Protein AF-A0A7K0GNY6-F1 (afdb_monomer_lite)

Organism: Parabacteroides distasonis (NCBI:txid823)

Secondary structure (DSSP, 8-state):
-----BTTB-EEEEEE-----SS-SPPPPEEETTTTEEE-SSSS---HHHHHHHHHHHHHHHTT--SEEEEES-STTTSHHHHHHHHH--GGGGG--EEEEEEESSSSEEESEETTEE-S-HHHHHHHHHHH-S--EEES-B---GGGGGTTTSSEEEEEE-SEESTTSTT-EEEHHHHHHHHHHHHH--GGG----S-TTS--B---S----------------GGGSTT-SSTT-HHHHHHH--SHHHHHHH-HHHHHHHHHHTT--HHHHHHHHHHHHHHHHHHTT-

InterPro domains:
  IPR007484 Peptidase M28 [PF04389] (8-116)

Radius of gyration: 20.71 Å; chains: 1; bounding box: 44×56×56 Å

Sequence (290 aa):
FRGVIHPTNKIIFMAHHDTVHRTDGMQKVFYDTASDVAYVDHNECLGADCTTGVFLILEMIRYKVPGLYIIHTGEECGGIGSSEIVRGKPKWLNDVEACISFDRYGTNSIITHQMGQRTCSESFANDLESILKMNLKSDSGGVYTDSYEYCGLVSECTNISVGYYNQHTSKESQDMNFIMKLRDALINADWSKIRGYRDPTVIEYDDWGYDSGWTSKNKKSNYVSKFDRAGATDDDNYDYLCSKYSSLERVVEAFPYEVSQILQEYGYDKEGLIKDILNHHSWMSETWYR

Foldseek 3Di:
DPDDADLLAQEEQEAADDADWLDDDDFDWDADPVQRKIAHDDWTGPPVRPVLSVVLLVLLVVLPPHYHYDHAYCQVVPQPRLLVCLVVPPVSLLSHAEYEYQGDADQAEKEQAELQKGQADQVQVVQLCVQLVSNHDYDPPHYDGSQVSCLLRHQHRIYHHQAWPPGRGNGIMGNNVRNVSSSVSSSRGPSSRGGGDGDSNDIDGNPPDDPDDDDDDDDDDPDDAPVRPPDDDPVPDPVSVCVVQVDPVSVCSVHVPVVVVVCVVVVDDPVNVVVVVVVVSVVVVVVSVD

pLDDT: mean 82.28, std 19.59, range [26.12, 98.81]

Structure (mmCIF, N/CA/C/O backbone):
data_AF-A0A7K0GNY6-F1
#
_entry.id   AF-A0A7K0GNY6-F1
#
loop_
_atom_site.group_PDB
_atom_site.id
_atom_site.type_symbol
_atom_site.label_atom_id
_atom_site.label_alt_id
_atom_site.label_comp_id
_atom_site.label_asym_id
_atom_site.label_entity_id
_atom_site.label_seq_id
_atom_site.pdbx_PDB_ins_code
_atom_site.Cartn_x
_atom_site.Cartn_y
_atom_site.Cartn_z
_atom_site.occupancy
_atom_site.B_iso_or_equiv
_atom_site.auth_seq_id
_atom_site.auth_comp_id
_atom_site.auth_asym_id
_atom_site.auth_atom_id
_atom_site.pdbx_PDB_model_num
ATOM 1 N N . PHE A 1 1 ? -24.553 -6.812 -3.628 1.00 40.59 1 PHE A N 1
ATOM 2 C CA . PHE A 1 1 ? -23.530 -7.404 -2.745 1.00 40.59 1 PHE A CA 1
ATOM 3 C C . PHE A 1 1 ? -23.997 -7.303 -1.296 1.00 40.59 1 PHE A C 1
ATOM 5 O O . PHE A 1 1 ? -24.350 -6.213 -0.868 1.00 40.59 1 PHE A O 1
ATOM 12 N N . ARG A 1 2 ? -24.065 -8.410 -0.545 1.00 40.44 2 ARG A N 1
ATOM 13 C CA . ARG A 1 2 ? -24.162 -8.365 0.925 1.00 40.44 2 ARG A CA 1
ATOM 14 C C . ARG A 1 2 ? -22.784 -8.760 1.443 1.00 40.44 2 ARG A C 1
ATOM 16 O O . ARG A 1 2 ? -22.509 -9.948 1.546 1.00 40.44 2 ARG A O 1
ATOM 23 N N . GLY A 1 3 ? -21.906 -7.779 1.645 1.00 51.22 3 GLY A N 1
ATOM 24 C CA . GLY A 1 3 ? -20.640 -8.019 2.334 1.00 51.22 3 GLY A CA 1
ATOM 25 C C . GLY A 1 3 ? -20.956 -8.548 3.730 1.00 51.22 3 GLY A C 1
ATOM 26 O O . GLY A 1 3 ? -21.747 -7.936 4.447 1.00 51.22 3 GLY A O 1
ATOM 27 N N . VAL A 1 4 ? -20.431 -9.720 4.070 1.00 48.50 4 VAL A N 1
ATOM 28 C CA . VAL A 1 4 ? -20.506 -10.266 5.426 1.00 48.50 4 VAL A CA 1
ATOM 29 C C . VAL A 1 4 ? -19.120 -10.084 6.014 1.00 48.50 4 VAL A C 1
ATOM 31 O O . VAL A 1 4 ? -18.192 -10.793 5.636 1.00 48.50 4 VAL A O 1
ATOM 34 N N . ILE A 1 5 ? -18.982 -9.103 6.898 1.00 60.66 5 ILE A N 1
ATOM 35 C CA . ILE A 1 5 ? -17.772 -8.934 7.694 1.00 60.66 5 ILE A CA 1
ATOM 36 C C . ILE A 1 5 ? -17.807 -10.006 8.775 1.00 60.66 5 ILE A C 1
ATOM 38 O O . ILE A 1 5 ? -18.814 -10.176 9.468 1.00 60.66 5 ILE A O 1
ATOM 42 N N . HIS A 1 6 ? -16.738 -10.792 8.871 1.00 59.22 6 HIS A N 1
ATOM 43 C CA . HIS A 1 6 ? -16.645 -11.798 9.917 1.00 59.22 6 HIS A CA 1
ATOM 44 C C . HIS A 1 6 ? -16.630 -11.076 11.277 1.00 59.22 6 HIS A C 1
ATOM 46 O O . HIS A 1 6 ? -15.904 -10.094 11.405 1.00 59.22 6 HIS A O 1
ATOM 52 N N . PRO A 1 7 ? -17.347 -11.547 12.317 1.00 57.50 7 PRO A N 1
ATOM 53 C CA . PRO A 1 7 ? -17.449 -10.840 13.604 1.00 57.50 7 PRO A CA 1
ATOM 54 C C . PRO A 1 7 ? -16.103 -10.494 14.261 1.00 57.50 7 PRO A C 1
ATOM 56 O O . PRO A 1 7 ? -16.033 -9.625 15.124 1.00 57.50 7 PRO A O 1
ATOM 59 N N . THR A 1 8 ? -15.040 -11.198 13.865 1.00 61.28 8 THR A N 1
ATOM 60 C CA . THR A 1 8 ? -13.672 -11.030 14.369 1.00 61.28 8 THR A CA 1
ATOM 61 C C . THR A 1 8 ? -12.703 -10.415 13.360 1.00 61.28 8 THR A C 1
ATOM 63 O O . THR A 1 8 ? -11.536 -10.260 13.696 1.00 61.28 8 THR A O 1
ATOM 66 N N . ASN A 1 9 ? -13.121 -10.136 12.123 1.00 68.81 9 ASN A N 1
ATOM 67 C CA . ASN A 1 9 ? -12.238 -9.566 11.112 1.00 68.81 9 ASN A CA 1
ATOM 68 C C . ASN A 1 9 ? -12.892 -8.345 10.481 1.00 68.81 9 ASN A C 1
ATOM 70 O O . ASN A 1 9 ? -13.734 -8.471 9.597 1.00 68.81 9 ASN A O 1
ATOM 74 N N . LYS A 1 10 ? -12.477 -7.185 10.982 1.00 87.88 10 LYS A N 1
ATOM 75 C CA . LYS A 1 10 ? -13.015 -5.858 10.684 1.00 87.88 10 LYS A CA 1
ATOM 76 C C . LYS A 1 10 ? -12.101 -5.074 9.741 1.00 87.88 10 LYS A C 1
ATOM 78 O O . LYS A 1 10 ? -12.007 -3.853 9.838 1.00 87.88 10 LYS A O 1
ATOM 83 N N . ILE A 1 11 ? -11.374 -5.795 8.891 1.00 94.00 11 ILE A N 1
ATOM 84 C CA . ILE A 1 11 ? -10.341 -5.245 8.019 1.00 94.00 11 ILE A CA 1
ATOM 85 C C . ILE A 1 11 ? -10.809 -5.369 6.575 1.00 94.00 11 ILE A C 1
ATOM 87 O O . ILE A 1 11 ? -11.344 -6.407 6.164 1.00 94.00 11 ILE A O 1
ATOM 91 N N . ILE A 1 12 ? -10.584 -4.308 5.812 1.00 95.38 12 ILE A N 1
ATOM 92 C CA . ILE A 1 12 ? -10.718 -4.304 4.365 1.00 95.38 12 ILE A CA 1
ATOM 93 C C . ILE A 1 12 ? -9.327 -4.282 3.742 1.00 95.38 12 ILE A C 1
ATOM 95 O O . ILE A 1 12 ? -8.521 -3.410 4.060 1.00 95.38 12 ILE A O 1
ATOM 99 N N . PHE A 1 13 ? -9.081 -5.210 2.824 1.00 97.69 13 PHE A N 1
ATOM 100 C CA . PHE A 1 13 ? -7.930 -5.188 1.927 1.00 97.69 13 PHE A CA 1
ATOM 101 C C . PHE A 1 13 ? -8.363 -4.624 0.580 1.00 97.69 13 PHE A C 1
ATOM 103 O O . PHE A 1 13 ? -9.361 -5.083 0.009 1.00 97.69 13 PHE A O 1
ATOM 110 N N . MET A 1 14 ? -7.637 -3.615 0.111 1.00 97.88 14 MET A N 1
ATOM 111 C CA . MET A 1 14 ? -8.022 -2.799 -1.033 1.00 97.88 14 MET A CA 1
ATOM 112 C C . MET A 1 14 ? -6.952 -2.810 -2.120 1.00 97.88 14 MET A C 1
ATOM 114 O O . MET A 1 14 ? -5.755 -2.792 -1.839 1.00 97.88 14 MET A O 1
ATOM 118 N N . ALA A 1 15 ? -7.417 -2.824 -3.360 1.00 98.06 15 ALA A N 1
ATOM 119 C CA . ALA A 1 15 ? -6.643 -2.560 -4.565 1.00 98.06 15 ALA A CA 1
ATOM 120 C C . ALA A 1 15 ? -7.585 -1.946 -5.609 1.00 98.06 15 ALA A C 1
ATOM 122 O O . ALA A 1 15 ? -8.803 -1.914 -5.398 1.00 98.06 15 ALA A O 1
ATOM 123 N N . HIS A 1 16 ? -7.051 -1.546 -6.755 1.00 96.94 16 HIS A N 1
ATOM 124 C CA . HIS A 1 16 ? -7.836 -1.164 -7.928 1.00 96.94 16 HIS A CA 1
ATOM 125 C C . HIS A 1 16 ? -7.438 -2.018 -9.138 1.00 96.94 16 HIS A C 1
ATOM 127 O O . HIS A 1 16 ? -6.411 -2.699 -9.114 1.00 96.94 16 HIS A O 1
ATOM 133 N N . HIS A 1 17 ? -8.315 -2.110 -10.140 1.00 94.31 17 HIS A N 1
ATOM 134 C CA . HIS A 1 17 ? -8.073 -2.945 -11.328 1.00 94.31 17 HIS A CA 1
ATOM 135 C C . HIS A 1 17 ? -7.896 -2.148 -12.621 1.00 94.31 17 HIS A C 1
ATOM 137 O O . HIS A 1 17 ? -7.646 -2.749 -13.671 1.00 94.31 17 HIS A O 1
ATOM 143 N N . ASP A 1 18 ? -8.148 -0.844 -12.590 1.00 90.44 18 ASP A N 1
ATOM 144 C CA . ASP A 1 18 ? -7.849 0.047 -13.698 1.00 90.44 18 ASP A CA 1
ATOM 145 C C . ASP A 1 18 ? -6.346 0.335 -13.784 1.00 90.44 18 ASP A C 1
ATOM 147 O O . ASP A 1 18 ? -5.543 -0.112 -12.972 1.00 90.44 18 ASP A O 1
ATOM 151 N N . THR A 1 19 ? -5.945 0.951 -14.888 1.00 88.94 19 THR A N 1
ATOM 152 C CA . THR A 1 19 ? -4.550 1.252 -15.195 1.00 88.94 19 THR A CA 1
ATOM 153 C C . THR A 1 19 ? -4.508 2.410 -16.184 1.00 88.94 19 THR A C 1
ATOM 155 O O . THR A 1 19 ? -5.493 2.683 -16.871 1.00 88.94 19 THR A O 1
ATOM 158 N N . VAL A 1 20 ? -3.351 3.053 -16.312 1.00 89.25 20 VAL A N 1
ATOM 159 C CA . VAL A 1 20 ? -3.130 4.220 -17.183 1.00 89.25 20 VAL A CA 1
ATOM 160 C C . VAL A 1 20 ? -2.539 3.868 -18.556 1.00 89.25 20 VAL A C 1
ATOM 162 O O . VAL A 1 20 ? -1.932 4.712 -19.220 1.00 89.25 20 VAL A O 1
ATOM 165 N N . HIS A 1 21 ? -2.681 2.610 -18.986 1.00 90.44 21 HIS A N 1
ATOM 166 C CA . HIS A 1 21 ? -2.250 2.176 -20.315 1.00 90.44 21 HIS A CA 1
ATOM 167 C C . HIS A 1 21 ? -2.943 3.001 -21.401 1.00 90.44 21 HIS A C 1
ATOM 169 O O . HIS A 1 21 ? -4.148 3.240 -21.353 1.00 90.44 21 HIS A O 1
ATOM 175 N N . ARG A 1 22 ? -2.183 3.397 -22.424 1.00 87.62 22 ARG A N 1
ATOM 176 C CA . ARG A 1 22 ? -2.700 4.216 -23.532 1.00 87.62 22 ARG A CA 1
ATOM 177 C C . ARG A 1 22 ? -3.139 3.394 -24.730 1.00 87.62 22 ARG A C 1
ATOM 179 O O . ARG A 1 22 ? -3.767 3.920 -25.645 1.00 87.62 22 ARG A O 1
ATOM 186 N N . THR A 1 23 ? -2.741 2.126 -24.760 1.00 87.56 23 THR A N 1
ATOM 187 C CA . THR A 1 23 ? -3.015 1.210 -25.863 1.00 87.56 23 THR A CA 1
ATOM 188 C C . THR A 1 23 ? -3.630 -0.077 -25.339 1.00 87.56 23 THR A C 1
ATOM 190 O O . THR A 1 23 ? -3.135 -0.669 -24.382 1.00 87.56 23 THR A O 1
ATOM 193 N N . ASP A 1 24 ? -4.706 -0.511 -25.990 1.00 87.81 24 ASP A N 1
ATOM 194 C CA . ASP A 1 24 ? -5.383 -1.760 -25.658 1.00 87.81 24 ASP A CA 1
ATOM 195 C C . ASP A 1 24 ? -4.582 -2.975 -26.142 1.00 87.81 24 ASP A C 1
ATOM 197 O O . ASP A 1 24 ? -3.982 -2.968 -27.222 1.00 87.81 24 ASP A O 1
ATOM 201 N N . GLY A 1 25 ? -4.657 -4.075 -25.391 1.00 89.00 25 GLY A N 1
ATOM 202 C CA . GLY A 1 25 ? -4.157 -5.378 -25.823 1.00 89.00 25 GLY A CA 1
ATOM 203 C C . GLY A 1 25 ? -3.398 -6.136 -24.742 1.00 89.00 25 GLY A C 1
ATOM 204 O O . GLY A 1 25 ? -3.490 -5.846 -23.554 1.00 89.00 25 GLY A O 1
ATOM 205 N N . MET A 1 26 ? -2.659 -7.161 -25.172 1.00 90.06 26 MET A N 1
ATOM 206 C CA . MET A 1 26 ? -1.734 -7.886 -24.303 1.00 90.06 26 MET A CA 1
ATOM 207 C C . MET A 1 26 ? -0.343 -7.277 -24.427 1.00 90.06 26 MET A C 1
ATOM 209 O O . MET A 1 26 ? 0.174 -7.133 -25.535 1.00 90.06 26 MET A O 1
ATOM 213 N N . GLN A 1 27 ? 0.289 -7.012 -23.293 1.00 90.88 27 GLN A N 1
ATOM 214 C CA . GLN A 1 27 ? 1.684 -6.600 -23.231 1.00 90.88 27 GLN A CA 1
ATOM 215 C C . GLN A 1 27 ? 2.610 -7.790 -22.967 1.00 90.88 27 GLN A C 1
ATOM 217 O O . GLN A 1 27 ? 2.235 -8.785 -22.338 1.00 90.88 27 GLN A O 1
ATOM 222 N N . LYS A 1 28 ? 3.848 -7.688 -23.451 1.00 93.62 28 LYS A N 1
ATOM 223 C CA . LYS A 1 28 ? 4.907 -8.649 -23.148 1.00 93.62 28 LYS A CA 1
ATOM 224 C C . LYS A 1 28 ? 5.678 -8.167 -21.922 1.00 93.62 28 LYS A C 1
ATOM 226 O O . LYS A 1 28 ? 6.345 -7.141 -21.981 1.00 93.62 28 LYS A O 1
ATOM 231 N N . VAL A 1 29 ? 5.624 -8.950 -20.849 1.00 95.38 29 VAL A N 1
ATOM 232 C CA . VAL A 1 29 ? 6.362 -8.678 -19.611 1.00 95.38 29 VAL A CA 1
ATOM 233 C C . VAL A 1 29 ? 7.704 -9.403 -19.640 1.00 95.38 29 VAL A C 1
ATOM 235 O O . VAL A 1 29 ? 7.785 -10.577 -20.017 1.00 95.38 29 VAL A O 1
ATOM 238 N N . PHE A 1 30 ? 8.757 -8.701 -19.240 1.00 97.06 30 PHE A N 1
ATOM 239 C CA . PHE A 1 30 ? 10.105 -9.231 -19.092 1.00 97.06 30 PHE A CA 1
ATOM 240 C C . PHE A 1 30 ? 10.436 -9.394 -17.615 1.00 97.06 30 PHE A C 1
ATOM 242 O O . PHE A 1 30 ? 9.934 -8.662 -16.768 1.00 97.06 30 PHE A O 1
ATOM 249 N N . TYR A 1 31 ? 11.297 -10.361 -17.319 1.00 97.44 31 TYR A N 1
ATOM 250 C CA . TYR A 1 31 ? 11.767 -10.640 -15.972 1.00 97.44 31 TYR A CA 1
ATOM 251 C C . TYR A 1 31 ? 13.285 -10.798 -15.998 1.00 97.44 31 TYR A C 1
ATOM 253 O O . TYR A 1 31 ? 13.813 -11.660 -16.707 1.00 97.44 31 TYR A O 1
ATOM 261 N N . ASP A 1 32 ? 13.979 -9.939 -15.255 1.00 96.62 32 ASP A N 1
ATOM 262 C CA . ASP A 1 32 ? 15.420 -10.024 -15.053 1.00 96.62 32 ASP A CA 1
ATOM 263 C C . ASP A 1 32 ? 15.713 -10.894 -13.829 1.00 96.62 32 ASP A C 1
ATOM 265 O O . ASP A 1 32 ? 15.475 -10.503 -12.687 1.00 96.62 32 ASP A O 1
ATOM 269 N N . THR A 1 33 ? 16.269 -12.081 -14.072 1.00 95.12 33 THR A N 1
ATOM 270 C CA . THR A 1 33 ? 16.621 -13.038 -13.018 1.00 95.12 33 THR A CA 1
ATOM 271 C C . THR A 1 33 ? 17.784 -12.583 -12.135 1.00 95.12 33 THR A C 1
ATOM 273 O O . THR A 1 33 ? 17.961 -13.123 -11.048 1.00 95.12 33 THR A O 1
ATOM 276 N N . ALA A 1 34 ? 18.629 -11.661 -12.607 1.00 95.38 34 ALA A N 1
ATOM 277 C CA . ALA A 1 34 ? 19.788 -11.190 -11.852 1.00 95.38 34 ALA A CA 1
ATOM 278 C C . ALA A 1 34 ? 19.391 -10.156 -10.792 1.00 95.38 34 ALA A C 1
ATOM 280 O O . ALA A 1 34 ? 19.931 -10.182 -9.686 1.00 95.38 34 ALA A O 1
ATOM 281 N N . SER A 1 35 ? 18.451 -9.268 -11.123 1.00 94.50 35 SER A N 1
ATOM 282 C CA . SER A 1 35 ? 17.920 -8.260 -10.198 1.00 94.50 35 SER A CA 1
ATOM 283 C C . SER A 1 35 ? 16.599 -8.655 -9.537 1.00 94.50 35 SER A C 1
ATOM 285 O O . SER A 1 35 ? 16.175 -7.965 -8.619 1.00 94.50 35 SER A O 1
ATOM 287 N N . ASP A 1 36 ? 15.960 -9.738 -9.986 1.00 96.75 36 ASP A N 1
ATOM 288 C CA . ASP A 1 36 ? 14.633 -10.192 -9.549 1.00 96.75 36 ASP A CA 1
ATOM 289 C C . ASP A 1 36 ? 13.532 -9.140 -9.792 1.00 96.75 36 ASP A C 1
ATOM 291 O O . ASP A 1 36 ? 12.715 -8.833 -8.924 1.00 96.75 36 ASP A O 1
ATOM 295 N N . VAL A 1 37 ? 13.538 -8.545 -10.992 1.00 97.75 37 VAL A N 1
ATOM 296 C CA . VAL A 1 37 ? 12.650 -7.428 -11.365 1.00 97.75 37 VAL A CA 1
ATOM 297 C C . VAL A 1 37 ? 11.835 -7.762 -12.608 1.00 97.75 37 VAL A C 1
ATOM 299 O O . VAL A 1 37 ? 12.386 -8.210 -13.615 1.00 97.75 37 VAL A O 1
ATOM 302 N N . ALA A 1 38 ? 10.529 -7.495 -12.558 1.00 97.81 38 ALA A N 1
ATOM 303 C CA . ALA A 1 38 ? 9.654 -7.504 -13.728 1.00 97.81 38 ALA A CA 1
ATOM 304 C C . ALA A 1 38 ? 9.501 -6.092 -14.314 1.00 97.81 38 ALA A C 1
ATOM 306 O O . ALA A 1 38 ? 9.426 -5.116 -13.568 1.00 97.81 38 ALA A O 1
ATOM 307 N N . TYR A 1 39 ? 9.479 -5.980 -15.642 1.00 97.38 39 TYR A N 1
ATOM 308 C CA . TYR A 1 39 ? 9.412 -4.705 -16.365 1.00 97.38 39 TYR A CA 1
ATOM 309 C C . TYR A 1 39 ? 8.894 -4.889 -17.800 1.00 97.38 39 TYR A C 1
ATOM 311 O O . TYR A 1 39 ? 8.663 -6.010 -18.266 1.00 97.38 39 TYR A O 1
ATOM 319 N N . VAL A 1 40 ? 8.755 -3.774 -18.516 1.00 95.56 40 VAL A N 1
ATOM 320 C CA . VAL A 1 40 ? 8.420 -3.724 -19.944 1.00 95.56 40 VAL A CA 1
ATOM 321 C C . VAL A 1 40 ? 9.481 -2.964 -20.741 1.00 95.56 40 VAL A C 1
ATOM 323 O O . VAL A 1 40 ? 10.134 -2.068 -20.215 1.00 95.56 40 VAL A O 1
ATOM 326 N N . ASP A 1 41 ? 9.666 -3.304 -22.019 1.00 91.62 41 ASP A N 1
ATOM 327 C CA . ASP A 1 41 ? 10.687 -2.705 -22.899 1.00 91.62 41 ASP A CA 1
ATOM 328 C C . ASP A 1 41 ? 10.105 -1.769 -23.979 1.00 91.62 41 ASP A C 1
ATOM 330 O O . ASP A 1 41 ? 10.762 -1.459 -24.974 1.00 91.62 41 ASP A O 1
ATOM 334 N N . HIS A 1 42 ? 8.874 -1.296 -23.777 1.00 88.44 42 HIS A N 1
ATOM 335 C CA . HIS A 1 42 ? 8.143 -0.435 -24.707 1.00 88.44 42 HIS A CA 1
ATOM 336 C C . HIS A 1 42 ? 7.628 0.830 -24.014 1.00 88.44 42 HIS A C 1
ATOM 338 O O . HIS A 1 42 ? 7.761 0.996 -22.806 1.00 88.44 42 HIS A O 1
ATOM 344 N N . ASN A 1 43 ? 7.073 1.759 -24.792 1.00 89.81 43 ASN A N 1
ATOM 345 C CA . ASN A 1 43 ? 6.616 3.055 -24.294 1.00 89.81 43 ASN A CA 1
ATOM 346 C C . ASN A 1 43 ? 5.206 2.981 -23.679 1.00 89.81 43 ASN A C 1
ATOM 348 O O . ASN A 1 43 ? 4.339 3.750 -24.069 1.00 89.81 43 ASN A O 1
ATOM 352 N N . GLU A 1 44 ? 4.976 2.069 -22.746 1.00 92.19 44 GLU A N 1
ATOM 353 C CA . GLU A 1 44 ? 3.757 1.962 -21.931 1.00 92.19 44 GLU A CA 1
ATOM 354 C C . GLU A 1 44 ? 4.155 1.571 -20.508 1.00 92.19 44 GLU A C 1
ATOM 356 O O . GLU A 1 44 ? 5.287 1.143 -20.282 1.00 92.19 44 GLU A O 1
ATOM 361 N N . CYS A 1 45 ? 3.253 1.756 -19.547 1.00 93.81 45 CYS A N 1
ATOM 362 C CA . CYS A 1 45 ? 3.482 1.326 -18.174 1.00 93.81 45 CYS A CA 1
ATOM 363 C C . CYS A 1 45 ? 3.426 -0.213 -18.055 1.00 93.81 45 CYS A C 1
ATOM 365 O O . CYS A 1 45 ? 2.979 -0.903 -18.967 1.00 93.81 45 CYS A O 1
ATOM 367 N N . LEU A 1 46 ? 3.934 -0.763 -16.950 1.00 96.00 46 LEU A N 1
ATOM 368 C CA . LEU A 1 46 ? 3.815 -2.193 -16.638 1.00 96.00 46 LEU A CA 1
ATOM 369 C C . LEU A 1 46 ? 2.414 -2.500 -16.082 1.00 96.00 46 LEU A C 1
ATOM 371 O O . LEU A 1 46 ? 1.903 -3.602 -16.273 1.00 96.00 46 LEU A O 1
ATOM 375 N N . GLY A 1 47 ? 1.796 -1.536 -15.395 1.00 95.12 47 GLY A N 1
ATOM 376 C CA . GLY A 1 47 ? 0.536 -1.693 -14.671 1.00 95.12 47 GLY A CA 1
ATOM 377 C C . GLY A 1 47 ? 0.696 -2.397 -13.326 1.00 95.12 47 GLY A C 1
ATOM 378 O O . GLY A 1 47 ? -0.250 -3.029 -12.861 1.00 95.12 47 GLY A O 1
ATOM 379 N N . ALA A 1 48 ? 1.883 -2.354 -12.713 1.00 96.56 48 ALA A N 1
ATOM 380 C CA . ALA A 1 48 ? 2.080 -2.878 -11.361 1.00 96.56 48 ALA A CA 1
ATOM 381 C C . ALA A 1 48 ? 1.250 -2.075 -10.346 1.00 96.56 48 ALA A C 1
ATOM 383 O O . ALA A 1 48 ? 0.691 -2.665 -9.421 1.00 96.56 48 ALA A O 1
ATOM 384 N N . ASP A 1 49 ? 1.092 -0.778 -10.591 1.00 93.94 49 ASP A N 1
ATOM 385 C CA . ASP A 1 49 ? 0.010 0.051 -10.064 1.00 93.94 49 ASP A CA 1
ATOM 386 C C . ASP A 1 49 ? -1.304 -0.216 -10.846 1.00 93.94 49 ASP A C 1
ATOM 388 O O . ASP A 1 49 ? -1.417 0.137 -12.022 1.00 93.94 49 ASP A O 1
ATOM 392 N N . CYS A 1 50 ? -2.286 -0.959 -10.317 1.00 95.44 50 CYS A N 1
ATOM 393 C CA . CYS A 1 50 ? -2.310 -1.688 -9.035 1.00 95.44 50 CYS A CA 1
ATOM 394 C C . CYS A 1 50 ? -2.512 -3.207 -9.209 1.00 95.44 50 CYS A C 1
ATOM 396 O O . CYS A 1 50 ? -3.001 -3.914 -8.318 1.00 95.44 50 CYS A O 1
ATOM 398 N N . THR A 1 51 ? -2.091 -3.788 -10.342 1.00 95.69 51 THR A N 1
ATOM 399 C CA . THR A 1 51 ? -2.195 -5.252 -10.524 1.00 95.69 51 THR A CA 1
ATOM 400 C C . THR A 1 51 ? -1.385 -6.040 -9.486 1.00 95.69 51 THR A C 1
ATOM 402 O O . THR A 1 51 ? -1.758 -7.167 -9.144 1.00 95.69 51 THR A O 1
ATOM 405 N N . THR A 1 52 ? -0.345 -5.434 -8.903 1.00 97.94 52 THR A N 1
ATOM 406 C CA . THR A 1 52 ? 0.380 -5.970 -7.743 1.00 97.94 52 THR A CA 1
ATOM 407 C C . THR A 1 52 ? -0.525 -6.101 -6.515 1.00 97.94 52 THR A C 1
ATOM 409 O O . THR A 1 52 ? -0.538 -7.156 -5.873 1.00 97.94 52 THR A O 1
ATOM 412 N N . GLY A 1 53 ? -1.332 -5.085 -6.202 1.00 98.31 53 GLY A N 1
ATOM 413 C CA . GLY A 1 53 ? -2.297 -5.142 -5.103 1.00 98.31 53 GLY A CA 1
ATOM 414 C C . GLY A 1 53 ? -3.381 -6.195 -5.339 1.00 98.31 53 GLY A C 1
ATOM 415 O O . GLY A 1 53 ? -3.710 -6.974 -4.438 1.00 98.31 53 GLY A O 1
ATOM 416 N N . VAL A 1 54 ? -3.870 -6.305 -6.579 1.00 98.44 54 VAL A N 1
ATOM 417 C CA . VAL A 1 54 ? -4.820 -7.357 -6.983 1.00 98.44 54 VAL A CA 1
ATOM 418 C C . VAL A 1 54 ? -4.219 -8.750 -6.789 1.00 98.44 54 VAL A C 1
ATOM 420 O O . VAL A 1 54 ? -4.881 -9.630 -6.236 1.00 98.44 54 VAL A O 1
ATOM 423 N N . PHE A 1 55 ? -2.962 -8.963 -7.185 1.00 98.50 55 PHE A N 1
ATOM 424 C CA . PHE A 1 55 ? -2.258 -10.225 -6.952 1.00 98.50 55 PHE A CA 1
ATOM 425 C C . PHE A 1 55 ? -2.200 -10.586 -5.459 1.00 98.50 55 PHE A C 1
ATOM 427 O O . PHE A 1 55 ? -2.529 -11.719 -5.096 1.00 98.50 55 PHE A O 1
ATOM 434 N N . LEU A 1 56 ? -1.845 -9.634 -4.590 1.00 98.75 56 LEU A N 1
ATOM 435 C CA . LEU A 1 56 ? -1.785 -9.860 -3.141 1.00 98.75 56 LEU A CA 1
ATOM 436 C C . LEU A 1 56 ? -3.157 -10.245 -2.573 1.00 98.75 56 LEU A C 1
ATOM 438 O O . LEU A 1 56 ? -3.255 -11.228 -1.835 1.00 98.75 56 LEU A O 1
ATOM 442 N N . ILE A 1 57 ? -4.227 -9.550 -2.975 1.00 98.31 57 ILE A N 1
ATOM 443 C CA . ILE A 1 57 ? -5.609 -9.897 -2.602 1.00 98.31 57 ILE A CA 1
ATOM 444 C C . ILE A 1 57 ? -5.956 -11.328 -3.027 1.00 98.31 57 ILE A C 1
ATOM 446 O O . ILE A 1 57 ? -6.481 -12.105 -2.224 1.00 98.31 57 ILE A O 1
ATOM 450 N N . LEU A 1 58 ? -5.656 -11.702 -4.273 1.00 98.50 58 LEU A N 1
ATOM 451 C CA . LEU A 1 58 ? -5.964 -13.036 -4.792 1.00 98.50 58 LEU A CA 1
ATOM 452 C C . LEU A 1 58 ? -5.210 -14.133 -4.034 1.00 98.50 58 LEU A C 1
ATOM 454 O O . LEU A 1 58 ? -5.803 -15.167 -3.714 1.00 98.50 58 LEU A O 1
ATOM 458 N N . GLU A 1 59 ? -3.939 -13.915 -3.695 1.00 98.62 59 GLU A N 1
ATOM 459 C CA . GLU A 1 59 ? -3.164 -14.864 -2.893 1.00 98.62 59 GLU A CA 1
ATOM 460 C C . GLU A 1 59 ? -3.699 -14.950 -1.454 1.00 98.62 59 GLU A C 1
ATOM 462 O O . GLU A 1 59 ? -3.898 -16.051 -0.943 1.00 98.62 59 GLU A O 1
ATOM 467 N N . MET A 1 60 ? -4.045 -13.835 -0.807 1.00 97.88 60 MET A N 1
ATOM 468 C CA . MET A 1 60 ? -4.663 -13.860 0.528 1.00 97.88 60 MET A CA 1
ATOM 469 C C . MET A 1 60 ? -5.991 -14.635 0.535 1.00 97.88 60 MET A C 1
ATOM 471 O O . MET A 1 60 ? -6.205 -15.489 1.403 1.00 97.88 60 MET A O 1
ATOM 475 N N . ILE A 1 61 ? -6.846 -14.431 -0.475 1.00 96.56 61 ILE A N 1
ATOM 476 C CA . ILE A 1 61 ? -8.086 -15.204 -0.667 1.00 96.56 61 ILE A CA 1
ATOM 477 C C . ILE A 1 61 ? -7.773 -16.690 -0.868 1.00 96.56 61 ILE A C 1
ATOM 479 O O . ILE A 1 61 ? -8.390 -17.549 -0.231 1.00 96.56 61 ILE A O 1
ATOM 483 N N . ARG A 1 62 ? -6.802 -17.016 -1.729 1.00 97.50 62 ARG A N 1
ATOM 484 C CA . ARG A 1 62 ? -6.385 -18.396 -2.027 1.00 97.50 62 ARG A CA 1
ATOM 485 C C . ARG A 1 62 ? -5.924 -19.139 -0.774 1.00 97.50 62 ARG A C 1
ATOM 487 O O . ARG A 1 62 ? -6.268 -20.310 -0.598 1.00 97.50 62 ARG A O 1
ATOM 494 N N . TYR A 1 63 ? -5.193 -18.456 0.102 1.00 97.00 63 TYR A N 1
ATOM 495 C CA . TYR A 1 63 ? -4.728 -18.980 1.388 1.00 97.00 63 TYR A CA 1
ATOM 496 C C . TYR A 1 63 ? -5.736 -18.787 2.532 1.00 97.00 63 TYR A C 1
ATOM 498 O O . TYR A 1 63 ? -5.448 -19.151 3.671 1.00 97.00 63 TYR A O 1
ATOM 506 N N . LYS A 1 64 ? -6.956 -18.326 2.222 1.00 95.31 64 LYS A N 1
ATOM 507 C CA . LYS A 1 64 ? -8.089 -18.191 3.151 1.00 95.31 64 LYS A CA 1
ATOM 508 C C . LYS A 1 64 ? -7.804 -17.259 4.328 1.00 95.31 64 LYS A C 1
ATOM 510 O O . LYS A 1 64 ? -8.323 -17.483 5.423 1.00 95.31 64 LYS A O 1
ATOM 515 N N . VAL A 1 65 ? -7.014 -16.212 4.104 1.00 94.3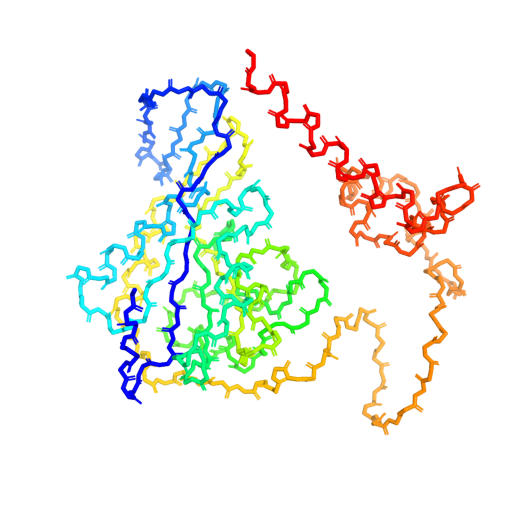8 65 VAL A N 1
ATOM 516 C CA . VAL A 1 65 ? -6.868 -15.133 5.081 1.00 94.38 65 VAL A CA 1
ATOM 517 C C . VAL A 1 65 ? -8.253 -14.492 5.268 1.00 94.38 65 VAL A C 1
ATOM 519 O O . VAL A 1 65 ? -8.895 -14.129 4.277 1.00 94.38 65 VAL A O 1
ATOM 522 N N . PRO A 1 66 ? -8.793 -14.403 6.494 1.00 91.31 66 PRO A N 1
ATOM 523 C CA . PRO A 1 66 ? -10.076 -13.743 6.699 1.00 91.31 66 PRO A CA 1
ATOM 524 C C . PRO A 1 66 ? -9.959 -12.240 6.397 1.00 91.31 66 PRO A C 1
ATOM 526 O O . PRO A 1 66 ? -8.902 -11.649 6.602 1.00 91.31 66 PRO A O 1
ATOM 529 N N . GLY A 1 67 ? -11.042 -11.620 5.934 1.00 90.81 67 GLY A N 1
ATOM 530 C CA . GLY A 1 67 ? -11.088 -10.191 5.611 1.00 90.81 67 GLY A CA 1
ATOM 531 C C . GLY A 1 67 ? -12.181 -9.875 4.598 1.00 90.81 67 GLY A C 1
ATOM 532 O O . GLY A 1 67 ? -12.728 -10.784 3.964 1.00 90.81 67 GLY A O 1
ATOM 533 N N . LEU A 1 68 ? -12.513 -8.593 4.455 1.00 92.88 68 LEU A N 1
ATOM 534 C CA . LEU A 1 68 ? -13.280 -8.106 3.314 1.00 92.88 68 LEU A CA 1
ATOM 535 C C . LEU A 1 68 ? -12.297 -7.657 2.230 1.00 92.88 68 LEU A C 1
ATOM 537 O O . LEU A 1 68 ? -11.376 -6.900 2.501 1.00 92.88 68 LEU A O 1
ATOM 541 N N . TYR A 1 69 ? -12.496 -8.119 1.003 1.00 95.19 69 TYR A N 1
ATOM 542 C CA . TYR A 1 69 ? -11.638 -7.778 -0.128 1.00 95.19 69 TYR A CA 1
ATOM 543 C C . TYR A 1 69 ? -12.422 -6.893 -1.085 1.00 95.19 69 TYR A C 1
ATOM 545 O O . TYR A 1 69 ? -13.511 -7.282 -1.519 1.00 95.19 69 TYR A O 1
ATOM 553 N N . ILE A 1 70 ? -11.891 -5.713 -1.393 1.00 95.69 70 ILE A N 1
ATOM 554 C CA . ILE A 1 70 ? -12.503 -4.774 -2.332 1.00 95.69 70 ILE A CA 1
ATOM 555 C C . ILE A 1 70 ? -11.476 -4.434 -3.403 1.00 95.69 70 ILE A C 1
ATOM 557 O O . ILE A 1 70 ? -10.372 -3.997 -3.101 1.00 95.69 70 ILE A O 1
ATOM 561 N N . ILE A 1 71 ? -11.861 -4.656 -4.656 1.00 97.31 71 ILE A N 1
ATOM 562 C CA . ILE A 1 71 ? -11.108 -4.205 -5.821 1.00 97.31 71 ILE A CA 1
ATOM 563 C C . ILE A 1 71 ? -11.946 -3.100 -6.459 1.00 97.31 71 ILE A C 1
ATOM 565 O O . ILE A 1 71 ? -13.051 -3.376 -6.940 1.00 97.31 71 ILE A O 1
ATOM 569 N N . HIS A 1 72 ? -11.476 -1.860 -6.376 1.00 95.69 72 HIS A N 1
ATOM 570 C CA . HIS A 1 72 ? -12.176 -0.696 -6.907 1.00 95.69 72 HIS A CA 1
ATOM 571 C C . HIS A 1 72 ? -11.960 -0.547 -8.412 1.00 95.69 72 HIS A C 1
ATOM 573 O O . HIS A 1 72 ? -11.115 -1.205 -9.020 1.00 95.69 72 HIS A O 1
ATOM 579 N N . THR A 1 73 ? -12.785 0.314 -8.998 1.00 91.25 73 THR A N 1
ATOM 580 C CA . THR A 1 73 ? -12.698 0.744 -10.389 1.00 91.25 73 THR A CA 1
ATOM 581 C C . THR A 1 73 ? -12.606 2.264 -10.420 1.00 91.25 73 THR A C 1
ATOM 583 O O . THR A 1 73 ? -13.299 2.934 -9.645 1.00 91.25 73 THR A O 1
ATOM 586 N N . GLY A 1 74 ? -11.802 2.797 -11.333 1.00 83.19 74 GLY A N 1
ATOM 587 C CA . GLY A 1 74 ? -11.671 4.230 -11.566 1.00 83.19 74 GLY A CA 1
ATOM 588 C C . GLY A 1 74 ? -10.912 4.948 -10.455 1.00 83.19 74 GLY A C 1
ATOM 589 O O . GLY A 1 74 ? -11.271 6.086 -10.153 1.00 83.19 74 GLY A O 1
ATOM 590 N N . GLU A 1 75 ? -9.931 4.292 -9.833 1.00 87.88 75 GLU A N 1
ATOM 591 C CA . GLU A 1 75 ? -9.004 4.932 -8.888 1.00 87.88 75 GLU A CA 1
ATOM 592 C C . GLU A 1 75 ? -8.154 5.965 -9.633 1.00 87.88 75 GLU A C 1
ATOM 594 O O . GLU A 1 75 ? -8.198 7.149 -9.292 1.00 87.88 75 GLU A O 1
ATOM 599 N N . GLU A 1 76 ? -7.608 5.561 -10.785 1.00 77.44 76 GLU A N 1
ATOM 600 C CA . GLU A 1 76 ? -6.790 6.377 -11.696 1.00 77.44 76 GLU A CA 1
ATOM 601 C C . GLU A 1 76 ? -7.596 7.515 -12.353 1.00 77.44 76 GLU A C 1
ATOM 603 O O . GLU A 1 76 ? -7.074 8.386 -13.050 1.00 77.44 76 GLU A O 1
ATOM 608 N N . CYS A 1 77 ? -8.916 7.500 -12.149 1.00 76.81 77 CYS A N 1
ATOM 609 C CA . CYS A 1 77 ? -9.870 8.519 -12.578 1.00 76.81 77 CYS A CA 1
ATOM 610 C C . CYS A 1 77 ? -10.431 9.338 -11.398 1.00 76.81 77 CYS A C 1
ATOM 612 O O . CYS A 1 77 ? -11.462 9.999 -11.553 1.00 76.81 77 CYS A O 1
ATOM 614 N N . GLY A 1 78 ? -9.779 9.295 -10.232 1.00 73.00 78 GLY A N 1
ATOM 615 C CA . GLY A 1 78 ? -10.160 10.039 -9.029 1.00 73.00 78 GLY A CA 1
ATOM 616 C C . GLY A 1 78 ? -11.070 9.273 -8.066 1.00 73.00 78 GLY A C 1
ATOM 617 O O . GLY A 1 78 ? -12.005 9.866 -7.532 1.00 73.00 78 GLY A O 1
ATOM 618 N N . GLY A 1 79 ? -10.841 7.971 -7.871 1.00 81.00 79 GLY A N 1
ATOM 619 C CA . GLY A 1 79 ? -11.505 7.186 -6.816 1.00 81.00 79 GLY A CA 1
ATOM 620 C C . GLY A 1 79 ? -13.006 6.944 -7.013 1.00 81.00 79 GLY A C 1
ATOM 621 O O . GLY A 1 79 ? -13.765 6.875 -6.046 1.00 81.00 79 GLY A O 1
ATOM 622 N N . ILE A 1 80 ? -13.480 6.795 -8.255 1.00 81.19 80 ILE A N 1
ATOM 623 C CA . ILE A 1 80 ? -14.924 6.684 -8.557 1.00 81.19 80 ILE A CA 1
ATOM 624 C C . ILE A 1 80 ? -15.584 5.554 -7.749 1.00 81.19 80 ILE A C 1
ATOM 626 O O . ILE A 1 80 ? -16.642 5.739 -7.139 1.00 81.19 80 ILE A O 1
ATOM 630 N N . GLY A 1 81 ? -14.972 4.367 -7.740 1.00 86.06 81 GLY A N 1
ATOM 631 C CA . GLY A 1 81 ? -15.513 3.196 -7.057 1.00 86.06 81 GLY A CA 1
ATOM 632 C C . GLY A 1 81 ? -15.570 3.348 -5.536 1.00 86.06 81 GLY A C 1
ATOM 633 O O . GLY A 1 81 ? -16.585 2.999 -4.923 1.00 86.06 81 GLY A O 1
ATOM 634 N N . SER A 1 82 ? -14.509 3.867 -4.919 1.00 91.88 82 SER A N 1
ATOM 635 C CA . SER A 1 82 ? -14.420 4.068 -3.468 1.00 91.88 82 SER A CA 1
ATOM 636 C C . SER A 1 82 ? -15.369 5.171 -2.990 1.00 91.88 82 SER A C 1
ATOM 638 O O . SER A 1 82 ? -16.142 4.938 -2.050 1.00 91.88 82 SER A O 1
ATOM 640 N N . SER A 1 83 ? -15.442 6.303 -3.698 1.00 85.75 83 SER A N 1
ATOM 641 C CA . SER A 1 83 ? -16.406 7.375 -3.411 1.00 85.75 83 SER A CA 1
ATOM 642 C C . SER A 1 83 ? -17.855 6.883 -3.460 1.00 85.75 83 SER A C 1
ATOM 644 O O . SER A 1 83 ? -18.671 7.226 -2.599 1.00 85.75 83 SER A O 1
ATOM 646 N N . GLU A 1 84 ? -18.204 6.042 -4.437 1.00 90.38 84 GLU A N 1
ATOM 647 C CA . GLU A 1 84 ? -19.555 5.487 -4.560 1.00 90.38 84 GLU A CA 1
ATOM 648 C C . GLU A 1 84 ? -19.922 4.543 -3.405 1.00 90.38 84 GLU A C 1
ATOM 650 O O . GLU A 1 84 ? -21.046 4.597 -2.887 1.00 90.38 84 GLU A O 1
ATOM 655 N N . ILE A 1 85 ? -18.975 3.724 -2.938 1.00 90.94 85 ILE A N 1
ATOM 656 C CA . ILE A 1 85 ? -19.168 2.872 -1.755 1.00 90.94 85 ILE A CA 1
ATOM 657 C C . ILE A 1 85 ? -19.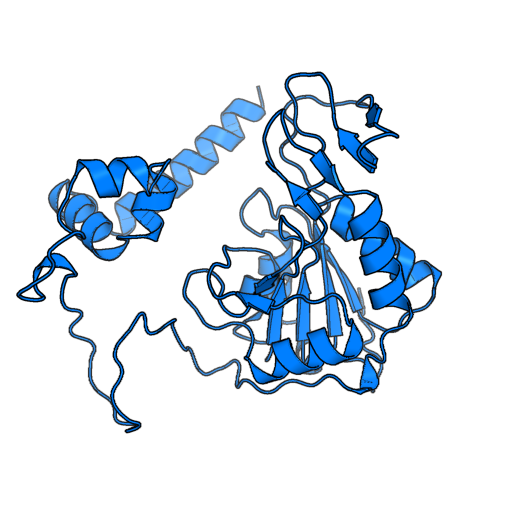413 3.735 -0.513 1.00 90.94 85 ILE A C 1
ATOM 659 O O . ILE A 1 85 ? -20.397 3.518 0.202 1.00 90.94 85 ILE A O 1
ATOM 663 N N . VAL A 1 86 ? -18.562 4.732 -0.271 1.00 90.62 86 VAL A N 1
ATOM 664 C CA . VAL A 1 86 ? -18.660 5.636 0.886 1.00 90.62 86 VAL A CA 1
ATOM 665 C C . VAL A 1 86 ? -19.971 6.421 0.862 1.00 90.62 86 VAL A C 1
ATOM 667 O O . VAL A 1 86 ? -20.686 6.472 1.869 1.00 90.62 86 VAL A O 1
ATOM 670 N N . ARG A 1 87 ? -20.361 6.956 -0.301 1.00 88.62 87 ARG A N 1
ATOM 671 C CA . ARG A 1 87 ? -21.639 7.657 -0.506 1.00 88.62 87 ARG A CA 1
ATOM 672 C C . ARG A 1 87 ? -22.841 6.760 -0.229 1.00 88.62 87 ARG A C 1
ATOM 674 O O . ARG A 1 87 ? -23.823 7.212 0.363 1.00 88.62 87 ARG A O 1
ATOM 681 N N . GLY A 1 88 ? -22.755 5.491 -0.623 1.00 89.12 88 GLY A N 1
ATOM 682 C CA . GLY A 1 88 ? -23.784 4.486 -0.372 1.00 89.12 88 GLY A CA 1
ATOM 683 C C . GLY A 1 88 ? -23.970 4.131 1.107 1.00 89.12 88 GLY A C 1
ATOM 684 O O . GLY A 1 88 ? -25.010 3.566 1.453 1.00 89.12 88 GLY A O 1
ATOM 685 N N . LYS A 1 89 ? -22.995 4.455 1.974 1.00 85.62 89 LYS A N 1
ATOM 686 C CA . LYS A 1 89 ? -22.983 4.163 3.423 1.00 85.62 89 LYS A CA 1
ATOM 687 C C . LYS A 1 89 ? -23.515 2.764 3.749 1.00 85.62 89 LYS A C 1
ATOM 689 O O . LYS A 1 89 ? -24.484 2.618 4.508 1.00 85.62 89 LYS A O 1
ATOM 694 N N . PRO A 1 90 ? -22.952 1.710 3.137 1.00 88.19 90 PRO A N 1
ATOM 695 C CA . PRO A 1 90 ? -23.456 0.371 3.353 1.00 88.19 90 PRO A CA 1
ATOM 696 C C . PRO A 1 90 ? -23.313 -0.002 4.828 1.00 88.19 90 PRO A C 1
ATOM 698 O O . PRO A 1 90 ? -22.302 0.281 5.458 1.00 88.19 90 PRO A O 1
ATOM 701 N N . LYS A 1 91 ? -24.324 -0.677 5.385 1.00 87.50 91 LYS A N 1
ATOM 702 C CA . LYS A 1 91 ? -24.378 -0.969 6.829 1.00 87.50 91 LYS A CA 1
ATOM 703 C C . LYS A 1 91 ? -23.149 -1.705 7.362 1.00 87.50 91 LYS A C 1
ATOM 705 O O . LYS A 1 91 ? -22.790 -1.481 8.508 1.00 87.50 91 LYS A O 1
ATOM 710 N N . TRP A 1 92 ? -22.534 -2.559 6.539 1.00 86.88 92 TRP A N 1
ATOM 711 C CA . TRP A 1 92 ? -21.333 -3.301 6.917 1.00 86.88 92 TRP A CA 1
ATOM 712 C C . TRP A 1 92 ? -20.142 -2.381 7.206 1.00 86.88 92 TRP A C 1
ATOM 714 O O . TRP A 1 92 ? -19.270 -2.763 7.969 1.00 86.88 92 TRP A O 1
ATOM 724 N N . LEU A 1 93 ? -20.106 -1.162 6.659 1.00 89.31 93 LEU A N 1
ATOM 725 C CA . LEU A 1 93 ? -19.000 -0.229 6.874 1.00 89.31 93 LEU A CA 1
ATOM 726 C C . LEU A 1 93 ? -18.899 0.232 8.335 1.00 89.31 93 LEU A C 1
ATOM 728 O O . LEU A 1 93 ? -17.811 0.532 8.804 1.00 89.31 93 LEU A O 1
ATOM 732 N N . ASN A 1 94 ? -20.012 0.209 9.076 1.00 87.81 94 ASN A N 1
ATOM 733 C CA . ASN A 1 94 ? -20.034 0.554 10.500 1.00 87.81 94 ASN A CA 1
ATOM 734 C C . ASN A 1 94 ? -19.252 -0.437 11.378 1.00 87.81 94 ASN A C 1
ATOM 736 O O . ASN A 1 94 ? -18.931 -0.112 12.517 1.00 87.81 94 ASN A O 1
ATOM 740 N N . ASP A 1 95 ? -18.995 -1.645 10.871 1.00 88.25 95 ASP A N 1
ATOM 741 C CA . ASP A 1 95 ? -18.299 -2.704 11.601 1.00 88.25 95 ASP A CA 1
ATOM 742 C C . ASP A 1 95 ? -16.804 -2.776 11.237 1.00 88.25 95 ASP A C 1
ATOM 744 O O . ASP A 1 95 ? -16.103 -3.661 11.725 1.00 88.25 95 ASP A O 1
ATOM 748 N N . VAL A 1 96 ? -16.313 -1.880 10.373 1.00 91.69 96 VAL A N 1
ATOM 749 C CA . VAL A 1 96 ? -14.928 -1.849 9.880 1.00 91.69 96 VAL A CA 1
ATOM 750 C C . VAL A 1 96 ? -14.062 -0.991 10.798 1.00 91.69 96 VAL A C 1
ATOM 752 O O . VAL A 1 96 ? -14.432 0.122 11.157 1.00 91.69 96 VAL A O 1
ATOM 755 N N . GLU A 1 97 ? -12.879 -1.492 11.142 1.00 93.50 97 GLU A N 1
ATOM 756 C CA . GLU A 1 97 ? -11.880 -0.761 11.931 1.00 93.50 97 GLU A CA 1
ATOM 757 C C . GLU A 1 97 ? -10.692 -0.293 11.087 1.00 93.50 97 GLU A C 1
ATOM 759 O O . GLU A 1 97 ? -10.092 0.731 11.414 1.00 93.50 97 GLU A O 1
ATOM 764 N N . ALA A 1 98 ? -10.368 -1.010 10.005 1.00 96.69 98 ALA A N 1
ATOM 765 C CA . ALA A 1 98 ? -9.226 -0.679 9.163 1.00 96.69 98 ALA A CA 1
ATOM 766 C C . ALA A 1 98 ? -9.462 -0.937 7.669 1.00 96.69 98 ALA A C 1
ATOM 768 O O . ALA A 1 98 ? -10.021 -1.964 7.284 1.00 96.69 98 ALA A O 1
ATOM 769 N N . CYS A 1 99 ? -8.945 -0.034 6.842 1.00 97.62 99 CYS A N 1
ATOM 770 C CA . CYS A 1 99 ? -8.813 -0.138 5.395 1.00 97.62 99 CYS A CA 1
ATOM 771 C C . CYS A 1 99 ? -7.322 -0.097 5.039 1.00 97.62 99 CYS A C 1
ATOM 773 O O . CYS A 1 99 ? -6.635 0.869 5.375 1.00 97.62 99 CYS A O 1
ATOM 775 N N . ILE A 1 100 ? -6.820 -1.139 4.379 1.00 98.44 100 ILE A N 1
ATOM 776 C CA . ILE A 1 100 ? -5.413 -1.266 3.984 1.00 98.44 100 ILE A CA 1
ATOM 777 C C . ILE A 1 100 ? -5.352 -1.385 2.460 1.00 98.44 100 ILE A C 1
ATOM 779 O O . ILE A 1 100 ? -5.730 -2.421 1.908 1.00 98.44 100 ILE A O 1
ATOM 783 N N . SER A 1 101 ? -4.875 -0.333 1.795 1.00 98.44 101 SER A N 1
ATOM 784 C CA . SER A 1 101 ? -4.554 -0.351 0.365 1.00 98.44 101 SER A CA 1
ATOM 785 C C . SER A 1 101 ? -3.204 -1.025 0.111 1.00 98.44 101 SER A C 1
ATOM 787 O O . SER A 1 101 ? -2.237 -0.813 0.848 1.00 98.44 101 SER A O 1
ATOM 789 N N . PHE A 1 102 ? -3.140 -1.827 -0.949 1.00 98.50 102 PHE A N 1
ATOM 790 C CA . PHE A 1 102 ? -1.914 -2.425 -1.479 1.00 98.50 102 PHE A CA 1
ATOM 791 C C . PHE A 1 102 ? -1.443 -1.667 -2.719 1.00 98.50 102 PHE A C 1
ATOM 793 O O . PHE A 1 102 ? -1.367 -2.230 -3.808 1.00 98.50 102 PHE A O 1
ATOM 800 N N . ASP A 1 103 ? -1.159 -0.381 -2.537 1.00 96.19 103 ASP A N 1
ATOM 801 C CA . ASP A 1 103 ? -1.060 0.580 -3.629 1.00 96.19 103 ASP A CA 1
ATOM 802 C C . ASP A 1 103 ? -0.025 1.687 -3.356 1.00 96.19 103 ASP A C 1
ATOM 804 O O . ASP A 1 103 ? -0.262 2.884 -3.511 1.00 96.19 103 ASP A O 1
ATOM 808 N N . ARG A 1 104 ? 1.140 1.313 -2.828 1.00 97.00 104 ARG A N 1
ATOM 809 C CA . ARG A 1 104 ? 2.223 2.268 -2.579 1.00 97.00 104 ARG A CA 1
ATOM 810 C C . ARG A 1 104 ? 3.514 1.749 -3.178 1.00 97.00 104 ARG A C 1
ATOM 812 O O . ARG A 1 104 ? 3.921 0.611 -2.950 1.00 97.00 104 ARG A O 1
ATOM 819 N N . TYR A 1 105 ? 4.200 2.622 -3.902 1.00 96.31 105 TYR A N 1
ATOM 820 C CA . TYR A 1 105 ? 5.527 2.331 -4.430 1.00 96.31 105 TYR A CA 1
ATOM 821 C C . TYR A 1 105 ? 6.545 2.031 -3.312 1.00 96.31 105 TYR A C 1
ATOM 823 O O . TYR A 1 105 ? 6.355 2.355 -2.132 1.00 96.31 105 TYR A O 1
ATOM 831 N N . GLY A 1 106 ? 7.679 1.449 -3.692 1.00 97.62 106 GLY A N 1
ATOM 832 C CA . GLY A 1 106 ? 8.790 1.203 -2.776 1.00 97.62 106 GLY A CA 1
ATOM 833 C C . GLY A 1 106 ? 8.543 0.033 -1.831 1.00 97.62 106 GLY A C 1
ATOM 834 O O . GLY A 1 106 ? 7.681 -0.807 -2.072 1.00 97.62 106 GLY A O 1
ATOM 835 N N . THR A 1 107 ? 9.340 -0.051 -0.765 1.00 98.12 107 THR A N 1
ATOM 836 C CA . THR A 1 107 ? 9.446 -1.261 0.078 1.00 98.12 107 THR A CA 1
ATOM 837 C C . THR A 1 107 ? 9.517 -0.959 1.574 1.00 98.12 107 THR A C 1
ATOM 839 O O . THR A 1 107 ? 10.016 -1.778 2.343 1.00 98.12 107 THR A O 1
ATOM 842 N N . ASN A 1 108 ? 9.135 0.244 1.999 1.00 97.38 108 ASN A N 1
ATOM 843 C CA . ASN A 1 108 ? 9.456 0.733 3.341 1.00 97.38 108 ASN A CA 1
ATOM 844 C C . ASN A 1 108 ? 8.348 1.541 4.020 1.00 97.38 108 ASN A C 1
ATOM 846 O O . ASN A 1 108 ? 8.546 1.905 5.175 1.00 97.38 108 ASN A O 1
ATOM 850 N N . SER A 1 109 ? 7.224 1.819 3.360 1.00 98.06 109 SER A N 1
ATOM 851 C CA . SER A 1 109 ? 6.206 2.726 3.896 1.00 98.06 109 SER A CA 1
ATOM 852 C C . SER A 1 109 ? 4.968 1.993 4.408 1.00 98.06 109 SER A C 1
ATOM 854 O O . SER A 1 109 ? 4.426 1.113 3.739 1.00 98.06 109 SER A O 1
ATOM 856 N N . ILE A 1 110 ? 4.491 2.427 5.574 1.00 98.62 110 ILE A N 1
ATOM 857 C CA . ILE A 1 110 ? 3.102 2.329 6.031 1.00 98.62 110 ILE A CA 1
ATOM 858 C C . ILE A 1 110 ? 2.593 3.764 6.130 1.00 98.62 110 ILE A C 1
ATOM 860 O O . ILE A 1 110 ? 3.076 4.544 6.952 1.00 98.62 110 ILE A O 1
ATOM 864 N N . ILE A 1 111 ? 1.638 4.129 5.283 1.00 98.31 111 ILE A N 1
ATOM 865 C CA . ILE A 1 111 ? 1.164 5.507 5.198 1.00 98.31 111 ILE A CA 1
ATOM 866 C C . ILE A 1 111 ? 0.304 5.871 6.412 1.00 98.31 111 ILE A C 1
ATOM 868 O O . ILE A 1 111 ? -0.729 5.247 6.657 1.00 98.31 111 ILE A O 1
ATOM 872 N N . THR A 1 112 ? 0.700 6.908 7.152 1.00 97.25 112 THR A N 1
ATOM 873 C CA . THR A 1 112 ? -0.066 7.440 8.296 1.00 97.25 112 THR A CA 1
ATOM 874 C C . THR A 1 112 ? -0.889 8.673 7.937 1.00 97.25 112 THR A C 1
ATOM 876 O O . THR A 1 112 ? -1.921 8.935 8.562 1.00 97.25 112 THR A O 1
ATOM 879 N N . HIS A 1 113 ? -0.474 9.401 6.899 1.00 93.44 113 HIS A N 1
ATOM 880 C CA . HIS A 1 113 ? -1.172 10.584 6.409 1.00 93.44 113 HIS A CA 1
ATOM 881 C C . HIS A 1 113 ? -1.333 10.524 4.900 1.00 93.44 113 HIS A C 1
ATOM 883 O O . HIS A 1 113 ? -0.398 10.170 4.191 1.00 93.44 113 HIS A O 1
ATOM 889 N N . GLN A 1 114 ? -2.510 10.900 4.422 1.00 91.50 114 GLN A N 1
ATOM 890 C CA . GLN A 1 114 ? -2.843 10.996 3.006 1.00 91.50 114 GLN A CA 1
ATOM 891 C C . GLN A 1 114 ? -3.382 12.397 2.752 1.00 91.50 114 GLN A C 1
ATOM 893 O O . GLN A 1 114 ? -4.193 12.896 3.536 1.00 91.50 114 GLN A O 1
ATOM 898 N N . MET A 1 115 ? -2.906 13.059 1.698 1.00 85.44 115 MET A N 1
ATOM 899 C CA . MET A 1 115 ? -3.299 14.441 1.376 1.00 85.44 115 MET A CA 1
ATOM 900 C C . MET A 1 115 ? -3.095 15.416 2.554 1.00 85.44 115 MET A C 1
ATOM 902 O O . MET A 1 115 ? -3.887 16.330 2.779 1.00 85.44 115 MET A O 1
ATOM 906 N N . GLY A 1 116 ? -2.044 15.192 3.353 1.00 81.06 116 GLY A N 1
ATOM 907 C CA . GLY A 1 116 ? -1.722 15.991 4.541 1.00 81.06 116 GLY A CA 1
ATOM 908 C C . GLY A 1 116 ? -2.643 15.773 5.750 1.00 81.06 116 GLY A C 1
ATOM 909 O O . GLY A 1 116 ? -2.439 16.408 6.782 1.00 81.06 116 GLY A O 1
ATOM 910 N N . GLN A 1 117 ? -3.633 14.883 5.661 1.00 85.00 117 GLN A N 1
ATOM 911 C CA . GLN A 1 117 ? -4.533 14.522 6.755 1.00 85.00 117 GLN A CA 1
ATOM 912 C C . GLN A 1 117 ? -4.114 13.186 7.369 1.00 85.00 117 GLN A C 1
ATOM 914 O O . GLN A 1 117 ? -3.817 12.234 6.650 1.00 85.00 117 GLN A O 1
ATOM 919 N N . ARG A 1 118 ? -4.147 13.072 8.700 1.00 92.38 118 ARG A N 1
ATOM 920 C CA . ARG A 1 118 ? -3.947 11.792 9.385 1.00 92.38 118 ARG A CA 1
ATOM 921 C C . ARG A 1 118 ? -5.103 10.855 9.063 1.00 92.38 118 ARG A C 1
ATOM 923 O O . ARG A 1 118 ? -6.253 11.117 9.421 1.00 92.38 118 ARG A O 1
ATOM 930 N N . THR A 1 119 ? -4.780 9.732 8.441 1.00 96.75 119 THR A N 1
ATOM 931 C CA . THR A 1 119 ? -5.745 8.675 8.115 1.00 96.75 119 THR A CA 1
ATOM 932 C C . THR A 1 119 ? -5.465 7.389 8.875 1.00 96.75 119 THR A C 1
ATOM 934 O O . THR A 1 119 ? -6.381 6.601 9.092 1.00 96.75 119 THR A O 1
ATOM 937 N N . CYS A 1 120 ? -4.229 7.198 9.333 1.00 97.56 120 CYS A N 1
ATOM 938 C CA . CYS A 1 120 ? -3.801 6.064 10.133 1.00 97.56 120 CYS A CA 1
ATOM 939 C C . CYS A 1 120 ? -2.948 6.551 11.313 1.00 97.56 120 CYS A C 1
ATOM 941 O O . CYS A 1 120 ? -2.108 7.447 11.204 1.00 97.56 120 CYS A O 1
ATOM 943 N N . SER A 1 121 ? -3.193 5.977 12.482 1.00 95.56 121 SER A N 1
ATOM 944 C CA . SER A 1 121 ? -2.454 6.268 13.705 1.00 95.56 121 SER A CA 1
ATOM 945 C C . SER A 1 121 ? -1.075 5.604 13.706 1.00 95.56 121 SER A C 1
ATOM 947 O O . SER A 1 121 ? -0.867 4.545 13.114 1.00 95.56 121 SER A O 1
ATOM 949 N N . GLU A 1 122 ? -0.133 6.187 14.451 1.00 94.56 122 GLU A N 1
ATOM 950 C CA . GLU A 1 122 ? 1.165 5.547 14.708 1.00 94.56 122 GLU A CA 1
ATOM 951 C C . GLU A 1 122 ? 1.000 4.209 15.440 1.00 94.56 122 GLU A C 1
ATOM 953 O O . GLU A 1 122 ? 1.754 3.269 15.212 1.00 94.56 122 GLU A O 1
ATOM 958 N N . SER A 1 123 ? 0.001 4.094 16.321 1.00 95.94 123 SER A N 1
ATOM 959 C CA . SER A 1 123 ? -0.299 2.841 17.018 1.00 95.94 123 SER A CA 1
ATOM 960 C C . SER A 1 123 ? -0.701 1.735 16.046 1.00 95.94 123 SER A C 1
ATOM 962 O O . SER A 1 123 ? -0.155 0.639 16.134 1.00 95.94 123 SER A O 1
ATOM 964 N N . PHE A 1 124 ? -1.581 2.029 15.083 1.00 97.44 124 PHE A N 1
ATOM 965 C CA . PHE A 1 124 ? -1.950 1.055 14.061 1.00 97.44 124 PHE A CA 1
ATOM 966 C C . PHE A 1 124 ? -0.768 0.686 13.163 1.00 97.44 124 PHE A C 1
ATOM 968 O 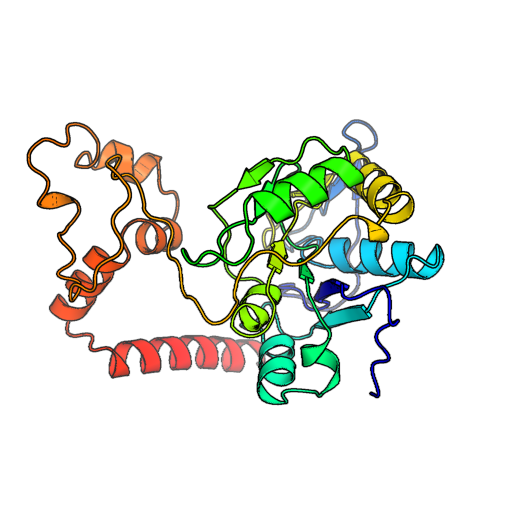O . PHE A 1 124 ? -0.548 -0.495 12.913 1.00 97.44 124 PHE A O 1
ATOM 975 N N . ALA A 1 125 ? 0.023 1.669 12.718 1.00 97.75 125 ALA A N 1
ATOM 976 C CA . ALA A 1 125 ? 1.199 1.410 11.888 1.00 97.75 125 ALA A CA 1
ATOM 977 C C . ALA A 1 125 ? 2.222 0.504 12.601 1.00 97.75 125 ALA A C 1
ATOM 979 O O . ALA A 1 125 ? 2.730 -0.446 12.005 1.00 97.75 125 ALA A O 1
ATOM 980 N N . ASN A 1 126 ? 2.462 0.739 13.895 1.00 97.12 126 ASN A N 1
ATOM 981 C CA . ASN A 1 126 ? 3.333 -0.105 14.715 1.00 97.12 126 ASN A CA 1
ATOM 982 C C . ASN A 1 126 ? 2.779 -1.526 14.891 1.00 97.12 126 ASN A C 1
ATOM 984 O O . ASN A 1 126 ? 3.535 -2.493 14.778 1.00 97.12 126 ASN A O 1
ATOM 988 N N . ASP A 1 127 ? 1.477 -1.675 15.148 1.00 96.88 127 ASP A N 1
ATOM 989 C CA . ASP A 1 127 ? 0.850 -2.995 15.261 1.00 96.88 127 ASP A CA 1
ATOM 990 C C . ASP A 1 127 ? 0.918 -3.758 13.935 1.00 96.88 127 ASP A C 1
ATOM 992 O O . ASP A 1 127 ? 1.266 -4.942 13.927 1.00 96.88 127 ASP A O 1
ATOM 996 N N . LEU A 1 128 ? 0.646 -3.078 12.817 1.00 98.12 128 LEU A N 1
ATOM 997 C CA . LEU A 1 128 ? 0.717 -3.648 11.476 1.00 98.12 128 LEU A CA 1
ATOM 998 C C . LEU A 1 128 ? 2.136 -4.138 11.164 1.00 98.12 128 LEU A C 1
ATOM 1000 O O . LEU A 1 128 ? 2.320 -5.296 10.790 1.00 98.12 128 LEU A O 1
ATOM 1004 N N . GLU A 1 129 ? 3.156 -3.314 11.400 1.00 98.31 129 GLU A N 1
ATOM 1005 C CA . GLU A 1 129 ? 4.545 -3.746 11.228 1.00 98.31 129 GLU A CA 1
ATOM 1006 C C . GLU A 1 129 ? 4.908 -4.894 12.185 1.00 98.31 129 GLU A C 1
ATOM 1008 O O . GLU A 1 129 ? 5.613 -5.822 11.795 1.00 98.31 129 GLU A O 1
ATOM 1013 N N . SER A 1 130 ? 4.381 -4.921 13.413 1.00 98.12 130 SER A N 1
ATOM 1014 C CA . SER A 1 130 ? 4.674 -6.004 14.364 1.00 98.12 130 SER A CA 1
ATOM 1015 C C . SER A 1 130 ? 4.192 -7.385 13.891 1.00 98.12 130 SER A C 1
ATOM 1017 O O . SER A 1 130 ? 4.815 -8.407 14.219 1.00 98.12 130 SER A O 1
ATOM 1019 N N . ILE A 1 131 ? 3.098 -7.426 13.118 1.00 97.88 131 ILE A N 1
ATOM 1020 C CA . ILE A 1 131 ? 2.546 -8.668 12.563 1.00 97.88 131 ILE A CA 1
ATOM 1021 C C . ILE A 1 131 ? 3.145 -9.016 11.199 1.00 97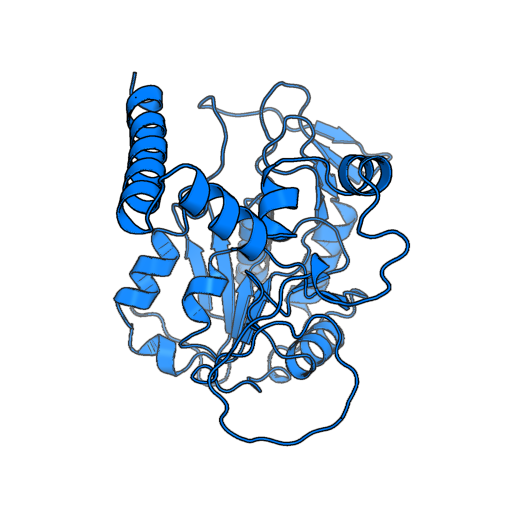.88 131 ILE A C 1
ATOM 1023 O O . ILE A 1 131 ? 3.295 -10.205 10.921 1.00 97.88 131 ILE A O 1
ATOM 1027 N N . LEU A 1 132 ? 3.527 -8.021 10.386 1.00 98.38 132 LEU A N 1
ATOM 1028 C CA . LEU A 1 132 ? 4.129 -8.239 9.065 1.00 98.38 132 LEU A CA 1
ATOM 1029 C C . LEU A 1 132 ? 5.635 -8.514 9.136 1.00 98.38 132 LEU A C 1
ATOM 1031 O O . LEU A 1 132 ? 6.129 -9.379 8.417 1.00 98.38 132 LEU A O 1
ATOM 1035 N N . LYS A 1 133 ? 6.359 -7.827 10.028 1.00 98.12 133 LYS A N 1
ATOM 1036 C CA . LYS A 1 133 ? 7.815 -7.942 10.231 1.00 98.12 133 LYS A CA 1
ATOM 1037 C C . LYS A 1 133 ? 8.606 -7.726 8.940 1.00 98.12 133 LYS A C 1
ATOM 1039 O O . LYS A 1 133 ? 9.558 -8.456 8.651 1.00 98.12 133 LYS A O 1
ATOM 1044 N N . MET A 1 134 ? 8.189 -6.731 8.165 1.00 97.69 134 MET A N 1
ATOM 1045 C CA . MET A 1 134 ? 8.745 -6.392 6.854 1.00 97.69 134 MET A CA 1
ATOM 1046 C C . MET A 1 134 ? 9.728 -5.214 6.918 1.00 97.69 134 MET A C 1
ATOM 1048 O O . MET A 1 134 ? 10.306 -4.840 5.899 1.00 97.69 134 MET A O 1
ATOM 1052 N N . ASN A 1 135 ? 9.966 -4.670 8.116 1.00 97.12 135 ASN A N 1
ATOM 1053 C CA . ASN A 1 135 ? 10.738 -3.459 8.379 1.00 97.12 135 ASN A CA 1
ATOM 1054 C C . ASN A 1 135 ? 10.173 -2.232 7.640 1.00 97.12 135 ASN A C 1
ATOM 1056 O O . ASN A 1 135 ? 10.928 -1.349 7.217 1.00 97.12 135 ASN A O 1
ATOM 1060 N N . LEU A 1 136 ? 8.846 -2.187 7.479 1.00 97.50 136 LEU A N 1
ATOM 1061 C CA . LEU A 1 136 ? 8.147 -0.993 7.030 1.00 97.50 136 LEU A CA 1
ATOM 1062 C C . LEU A 1 136 ? 8.105 0.032 8.167 1.00 97.50 136 LEU A C 1
ATOM 1064 O O . LEU A 1 136 ? 8.251 -0.292 9.347 1.00 97.50 136 LEU A O 1
ATOM 1068 N N . LYS A 1 137 ? 7.938 1.299 7.809 1.00 97.12 137 LYS A N 1
ATOM 1069 C CA . LYS A 1 137 ? 7.966 2.431 8.732 1.00 97.12 137 LYS A CA 1
ATOM 1070 C C . LYS A 1 137 ? 6.794 3.348 8.454 1.00 97.12 137 LYS A C 1
ATOM 1072 O O . LYS A 1 137 ? 6.408 3.518 7.299 1.00 97.12 137 LYS A O 1
ATOM 1077 N N . SER A 1 138 ? 6.283 3.972 9.509 1.00 95.50 138 SER A N 1
ATOM 1078 C CA . SER A 1 138 ? 5.332 5.070 9.382 1.00 95.50 138 SER A CA 1
ATOM 1079 C C . SER A 1 138 ? 5.873 6.145 8.439 1.00 95.50 138 SER A C 1
ATOM 1081 O O . SER A 1 138 ? 7.027 6.564 8.556 1.00 95.50 138 SER A O 1
ATOM 1083 N N . ASP A 1 139 ? 5.029 6.587 7.517 1.00 92.75 139 ASP A N 1
ATOM 1084 C CA . ASP A 1 139 ? 5.351 7.571 6.489 1.00 92.75 139 ASP A CA 1
ATOM 1085 C C . ASP A 1 139 ? 4.162 8.534 6.337 1.00 92.75 139 ASP A C 1
ATOM 1087 O O . ASP A 1 139 ? 3.051 8.117 6.003 1.00 92.75 139 ASP A O 1
ATOM 1091 N N . SER A 1 140 ? 4.371 9.824 6.620 1.00 89.88 140 SER A N 1
ATOM 1092 C CA . SER A 1 140 ? 3.335 10.855 6.458 1.00 89.88 140 SER A CA 1
ATOM 1093 C C . SER A 1 140 ? 3.264 11.430 5.037 1.00 89.88 140 SER A C 1
ATOM 1095 O O . SER A 1 140 ? 2.362 12.203 4.726 1.00 89.88 140 SER A O 1
ATOM 1097 N N . GLY A 1 141 ? 4.161 11.022 4.132 1.00 85.19 141 GLY A N 1
ATOM 1098 C CA . GLY A 1 141 ? 4.201 11.437 2.727 1.00 85.19 141 GLY A CA 1
ATOM 1099 C C . GLY A 1 141 ? 3.251 10.649 1.820 1.00 85.19 141 GLY A C 1
ATOM 1100 O O . GLY A 1 141 ? 3.619 10.290 0.693 1.00 85.19 141 GLY A O 1
ATOM 1101 N N . GLY A 1 142 ? 2.064 10.298 2.314 1.00 86.00 142 GLY A N 1
ATOM 1102 C CA . GLY A 1 142 ? 1.039 9.634 1.520 1.00 86.00 142 GLY A CA 1
ATOM 1103 C C . GLY A 1 142 ? 0.298 10.606 0.612 1.00 86.00 142 GLY A C 1
ATOM 1104 O O . GLY A 1 142 ? -0.063 11.716 1.007 1.00 86.00 142 GLY A O 1
ATOM 1105 N N . VAL A 1 143 ? 0.049 10.149 -0.608 1.00 84.44 143 VAL A N 1
ATOM 1106 C CA . VAL A 1 143 ? -0.851 10.801 -1.563 1.00 84.44 143 VAL A CA 1
ATOM 1107 C C . VAL A 1 143 ? -2.236 10.163 -1.469 1.00 84.44 143 VAL A C 1
ATOM 1109 O O . VAL A 1 143 ? -2.454 9.265 -0.650 1.00 84.44 143 VAL A O 1
ATOM 1112 N N . TYR A 1 144 ? -3.173 10.657 -2.269 1.00 83.06 144 TYR A N 1
ATOM 1113 C CA . TYR A 1 144 ? -4.486 10.048 -2.417 1.00 83.06 144 TYR A CA 1
ATOM 1114 C C . TYR A 1 144 ? -4.365 8.585 -2.882 1.00 83.06 144 TYR A C 1
ATOM 1116 O O . TYR A 1 144 ? -3.525 8.269 -3.715 1.00 83.06 144 TYR A O 1
ATOM 1124 N N . THR A 1 145 ? -5.197 7.717 -2.313 1.00 88.88 145 THR A N 1
ATOM 1125 C CA . THR A 1 145 ? -5.551 6.380 -2.819 1.00 88.88 145 THR A CA 1
ATOM 1126 C C . THR A 1 145 ? -6.974 6.088 -2.333 1.00 88.88 145 THR A C 1
ATOM 1128 O O . THR A 1 145 ? -7.480 6.785 -1.445 1.00 88.88 145 THR A O 1
ATOM 1131 N N . ASP A 1 146 ? -7.617 5.031 -2.826 1.00 92.69 146 ASP A N 1
ATOM 1132 C CA . ASP A 1 146 ? -8.996 4.661 -2.470 1.00 92.69 146 ASP A CA 1
ATOM 1133 C C . ASP A 1 146 ? -9.295 4.669 -0.961 1.00 92.69 146 ASP A C 1
ATOM 1135 O O . ASP A 1 146 ? -10.398 5.026 -0.547 1.00 92.69 146 ASP A O 1
ATOM 1139 N N . SER A 1 147 ? -8.341 4.264 -0.111 1.00 95.75 147 SER A N 1
ATOM 1140 C CA . SER A 1 147 ? -8.565 4.216 1.341 1.00 95.75 147 SER A CA 1
ATOM 1141 C C . SER A 1 147 ? -8.804 5.600 1.957 1.00 95.75 147 SER A C 1
ATOM 1143 O O . SER A 1 147 ? -9.459 5.684 2.998 1.00 95.75 147 SER A O 1
ATOM 1145 N N . TYR A 1 148 ? -8.344 6.684 1.320 1.00 94.44 148 TYR A N 1
ATOM 1146 C CA . TYR A 1 148 ? -8.590 8.055 1.771 1.00 94.44 148 TYR A CA 1
ATOM 1147 C C . TYR A 1 148 ? -10.089 8.372 1.850 1.00 94.44 148 TYR A C 1
ATOM 1149 O O . TYR A 1 148 ? -10.536 8.945 2.841 1.00 94.44 148 TYR A O 1
ATOM 1157 N N . GLU A 1 149 ? -10.893 7.905 0.889 1.00 93.56 149 GLU A N 1
ATOM 1158 C CA . GLU A 1 149 ? -12.351 8.122 0.866 1.00 93.56 149 GLU A CA 1
ATOM 1159 C C . GLU A 1 149 ? -13.045 7.617 2.143 1.00 93.56 149 GLU A C 1
ATOM 1161 O O . GLU A 1 149 ? -14.067 8.149 2.586 1.00 93.56 149 GLU A O 1
ATOM 1166 N N . TYR A 1 150 ? -12.475 6.591 2.777 1.00 96.12 150 TYR A N 1
ATOM 1167 C CA . TYR A 1 150 ? -13.031 5.950 3.963 1.00 96.12 150 TYR A CA 1
ATOM 1168 C C . TYR A 1 150 ? -12.625 6.646 5.269 1.00 96.12 150 TYR A C 1
ATOM 1170 O O . TYR A 1 150 ? -13.215 6.349 6.311 1.00 96.12 150 TYR A O 1
ATOM 1178 N N . CYS A 1 151 ? -11.670 7.586 5.260 1.00 93.44 151 CYS A N 1
ATOM 1179 C CA . CYS A 1 151 ? -11.043 8.098 6.485 1.00 93.44 151 CYS A CA 1
ATOM 1180 C C . CYS A 1 151 ? -11.998 8.891 7.394 1.00 93.44 151 CYS A C 1
ATOM 1182 O O . CYS A 1 151 ? -11.745 9.031 8.588 1.00 93.44 151 CYS A O 1
ATOM 1184 N N . GLY A 1 152 ? -13.113 9.402 6.868 1.00 90.31 152 GLY A N 1
ATOM 1185 C CA . GLY A 1 152 ? -14.162 10.038 7.677 1.00 90.31 152 GLY A CA 1
ATOM 1186 C C . GLY A 1 152 ? -15.113 9.050 8.365 1.00 90.31 152 GLY A C 1
ATOM 1187 O O . GLY A 1 152 ? -15.956 9.465 9.159 1.00 90.31 152 GLY A O 1
ATOM 1188 N N . LEU A 1 153 ? -15.021 7.756 8.039 1.00 91.38 153 LEU A N 1
ATOM 1189 C CA . LEU A 1 153 ? -15.942 6.708 8.494 1.00 91.38 153 LEU A CA 1
ATOM 1190 C C . LEU A 1 153 ? -15.237 5.545 9.200 1.00 91.38 153 LEU A C 1
ATOM 1192 O O . LEU A 1 153 ? -15.835 4.929 10.077 1.00 91.38 153 LEU A O 1
ATOM 1196 N N . VAL A 1 154 ? -13.990 5.251 8.833 1.00 94.94 154 VAL A N 1
ATOM 1197 C CA . VAL A 1 154 ? -13.200 4.129 9.354 1.00 94.94 154 VAL A CA 1
ATOM 1198 C C . VAL A 1 154 ? -12.003 4.660 10.132 1.00 94.94 154 VAL A C 1
ATOM 1200 O O . VAL A 1 154 ? -11.317 5.575 9.672 1.00 94.94 154 VAL A O 1
ATOM 1203 N N . SER A 1 155 ? -11.750 4.086 11.314 1.00 94.56 155 SER A N 1
ATOM 1204 C CA . SER A 1 155 ? -10.669 4.513 12.211 1.00 94.56 155 SER A CA 1
ATOM 1205 C C . SER A 1 155 ? -9.323 4.575 11.498 1.00 94.56 155 SER A C 1
ATOM 1207 O O . SER A 1 155 ? -8.688 5.627 11.497 1.00 94.56 155 SER A O 1
ATOM 1209 N N . GLU A 1 156 ? -8.913 3.497 10.835 1.00 97.75 156 GLU A N 1
ATOM 1210 C CA . GLU A 1 156 ? -7.589 3.410 10.219 1.00 97.75 156 GLU A CA 1
ATOM 1211 C C . GLU A 1 156 ? -7.718 3.238 8.709 1.00 97.75 156 GLU A C 1
ATOM 1213 O O . GLU A 1 156 ? -8.334 2.294 8.227 1.00 97.75 156 GLU A O 1
ATOM 1218 N N . CYS A 1 157 ? -7.145 4.156 7.946 1.00 98.25 157 CYS A N 1
ATOM 1219 C CA . CYS A 1 157 ? -7.043 4.073 6.496 1.00 98.25 157 CYS A CA 1
ATOM 1220 C C . CYS A 1 157 ? -5.578 4.288 6.130 1.00 98.25 157 CYS A C 1
ATOM 1222 O O . CYS A 1 157 ? -5.014 5.355 6.388 1.00 98.25 157 CYS A O 1
ATOM 1224 N N . THR A 1 158 ? -4.944 3.251 5.598 1.00 98.50 158 THR A N 1
ATOM 1225 C CA . THR A 1 158 ? -3.518 3.244 5.278 1.00 98.50 158 THR A CA 1
ATOM 1226 C C . THR A 1 158 ? -3.279 2.635 3.906 1.00 98.50 158 THR A C 1
ATOM 1228 O O . THR A 1 158 ? -4.143 1.980 3.322 1.00 98.50 158 THR A O 1
ATOM 1231 N N . ASN A 1 159 ? -2.068 2.837 3.418 1.00 97.69 159 ASN A N 1
ATOM 1232 C CA . ASN A 1 159 ? -1.545 2.274 2.195 1.00 97.69 159 ASN A CA 1
ATOM 1233 C C . ASN A 1 159 ? -0.128 1.775 2.491 1.00 97.69 159 ASN A C 1
ATOM 1235 O O . ASN A 1 159 ? 0.618 2.458 3.199 1.00 97.69 159 ASN A O 1
ATOM 1239 N N . ILE A 1 160 ? 0.241 0.586 2.023 1.00 98.50 160 ILE A N 1
ATOM 1240 C CA . ILE A 1 160 ? 1.553 -0.000 2.321 1.00 98.50 160 ILE A CA 1
ATOM 1241 C C . ILE A 1 160 ? 2.349 -0.256 1.056 1.00 98.50 160 ILE A C 1
ATOM 1243 O O . ILE A 1 160 ? 1.798 -0.629 0.025 1.00 98.50 160 ILE A O 1
ATOM 1247 N N . SER A 1 161 ? 3.661 -0.057 1.151 1.00 98.56 161 SER A N 1
ATOM 1248 C CA . SER A 1 161 ? 4.598 -0.319 0.064 1.00 98.56 161 SER A CA 1
ATOM 1249 C C . SER A 1 161 ? 4.474 -1.753 -0.471 1.00 98.56 161 SER A C 1
ATOM 1251 O O . SER A 1 161 ? 4.546 -2.701 0.312 1.00 98.56 161 SER A O 1
ATOM 1253 N N . VAL A 1 162 ? 4.355 -1.919 -1.793 1.00 98.50 162 VAL A N 1
ATOM 1254 C CA . VAL A 1 162 ? 4.189 -3.223 -2.473 1.00 98.50 162 VAL A CA 1
ATOM 1255 C C . VAL A 1 162 ? 5.304 -3.572 -3.471 1.00 98.50 162 VAL A C 1
ATOM 1257 O O . VAL A 1 162 ? 5.290 -4.639 -4.085 1.00 98.50 162 VAL A O 1
ATOM 1260 N N . GLY A 1 163 ? 6.318 -2.718 -3.607 1.00 98.00 163 GLY A N 1
ATOM 1261 C CA . GLY A 1 163 ? 7.541 -3.018 -4.357 1.00 98.00 163 GLY A CA 1
ATOM 1262 C C . GLY A 1 163 ? 7.534 -2.620 -5.830 1.00 98.00 163 GLY A C 1
ATOM 1263 O O . GLY A 1 163 ? 8.487 -2.968 -6.528 1.00 98.00 163 GLY A O 1
ATOM 1264 N N . TYR A 1 164 ? 6.519 -1.897 -6.312 1.00 98.12 164 TYR A N 1
ATOM 1265 C CA . TYR A 1 164 ? 6.608 -1.250 -7.620 1.00 98.12 164 TYR A CA 1
ATOM 1266 C C . TYR A 1 164 ? 7.360 0.084 -7.539 1.00 98.12 164 TYR A C 1
ATOM 1268 O O . TYR A 1 164 ? 7.462 0.703 -6.475 1.00 98.12 164 TYR A O 1
ATOM 1276 N N . TYR A 1 165 ? 7.887 0.537 -8.675 1.00 97.06 165 TYR A N 1
ATOM 1277 C CA . TYR A 1 165 ? 8.607 1.804 -8.821 1.00 97.06 165 TYR A CA 1
ATOM 1278 C C . TYR A 1 165 ? 8.311 2.449 -10.169 1.00 97.06 165 TYR A C 1
ATOM 1280 O O . TYR A 1 165 ? 8.121 1.738 -11.152 1.00 97.06 165 TYR A O 1
ATOM 1288 N N . ASN A 1 166 ? 8.396 3.783 -10.232 1.00 94.88 166 ASN A N 1
ATOM 1289 C CA . ASN A 1 166 ? 8.164 4.583 -11.443 1.00 94.88 166 ASN A CA 1
ATOM 1290 C C . ASN A 1 166 ? 6.803 4.287 -12.099 1.00 94.88 166 ASN A C 1
ATOM 1292 O O . ASN A 1 166 ? 6.721 4.172 -13.327 1.00 94.88 166 ASN A O 1
ATOM 1296 N N . GLN A 1 167 ? 5.767 4.134 -11.275 1.00 92.44 167 GLN A N 1
ATOM 1297 C CA . GLN A 1 167 ? 4.392 3.928 -11.712 1.00 92.44 167 GLN A CA 1
ATOM 1298 C C . GLN A 1 167 ? 3.970 4.974 -12.747 1.00 92.44 167 GLN A C 1
ATOM 1300 O O . GLN A 1 167 ? 4.491 6.092 -12.762 1.00 92.44 167 GLN A O 1
ATOM 1305 N N . HIS A 1 168 ? 3.068 4.576 -13.646 1.00 90.94 168 HIS A N 1
ATOM 1306 C CA . HIS A 1 168 ? 2.541 5.413 -14.736 1.00 90.94 168 HIS A CA 1
ATOM 1307 C C . HIS A 1 168 ? 3.579 5.854 -15.778 1.00 90.94 168 HIS A C 1
ATOM 1309 O O . HIS A 1 168 ? 3.322 6.728 -16.609 1.00 90.94 168 HIS A O 1
ATOM 1315 N N . THR A 1 169 ? 4.763 5.239 -15.784 1.00 92.19 169 THR A N 1
ATOM 1316 C CA . THR A 1 169 ? 5.813 5.529 -16.765 1.00 92.19 169 THR A CA 1
ATOM 1317 C C . THR A 1 169 ? 6.256 4.277 -17.505 1.00 92.19 169 THR A C 1
ATOM 1319 O O . THR A 1 169 ? 6.116 3.161 -17.018 1.00 92.19 169 THR A O 1
ATOM 1322 N N . SER A 1 170 ? 6.927 4.461 -18.644 1.00 91.38 170 SER A N 1
ATOM 1323 C CA . SER A 1 170 ? 7.570 3.361 -19.375 1.00 91.38 170 SER A CA 1
ATOM 1324 C C . SER A 1 170 ? 8.777 2.739 -18.663 1.00 91.38 170 SER A C 1
ATOM 1326 O O . SER A 1 170 ? 9.462 1.890 -19.225 1.00 91.38 170 SER A O 1
ATOM 1328 N N . LYS A 1 171 ? 9.116 3.229 -17.466 1.00 93.75 171 LYS A N 1
ATOM 1329 C CA . LYS A 1 171 ? 10.171 2.692 -16.598 1.00 93.75 171 LYS A CA 1
ATOM 1330 C C . LYS A 1 171 ? 9.585 1.988 -15.378 1.00 93.75 171 LYS A C 1
ATOM 1332 O O . LYS A 1 171 ? 10.320 1.728 -14.421 1.00 93.75 171 LYS A O 1
ATOM 1337 N N . GLU A 1 172 ? 8.277 1.743 -15.387 1.00 96.94 172 GLU A N 1
ATOM 1338 C CA . GLU A 1 172 ? 7.622 1.025 -14.315 1.00 96.94 172 GLU A CA 1
ATOM 1339 C C . GLU A 1 172 ? 8.219 -0.376 -14.174 1.00 96.94 172 GLU A C 1
ATOM 1341 O O . GLU A 1 172 ? 8.501 -1.074 -15.153 1.00 96.94 172 GLU A O 1
ATOM 1346 N N . SER A 1 173 ? 8.456 -0.762 -12.928 1.00 97.75 173 SER A N 1
ATOM 1347 C CA . SER A 1 173 ? 9.072 -2.038 -12.593 1.00 97.75 173 SER A CA 1
ATOM 1348 C C . SER A 1 173 ? 8.534 -2.560 -11.272 1.00 97.75 173 SER A C 1
ATOM 1350 O O . SER A 1 173 ? 8.099 -1.776 -10.430 1.00 97.75 173 SER A O 1
ATOM 1352 N N . GLN A 1 174 ? 8.594 -3.874 -11.090 1.00 98.56 174 GLN A N 1
ATOM 1353 C CA . GLN A 1 174 ? 8.166 -4.557 -9.875 1.00 98.56 174 GLN A CA 1
ATOM 1354 C C . GLN A 1 174 ? 9.316 -5.386 -9.303 1.00 98.56 174 GLN A C 1
ATOM 1356 O O . GLN A 1 174 ? 9.861 -6.253 -9.988 1.00 98.56 174 GLN A O 1
ATOM 1361 N N . ASP A 1 175 ? 9.643 -5.159 -8.032 1.00 98.38 175 ASP A N 1
ATOM 1362 C CA . ASP A 1 175 ? 10.526 -6.023 -7.246 1.00 98.38 175 ASP A CA 1
ATOM 1363 C C . ASP A 1 175 ? 9.783 -7.324 -6.902 1.00 98.38 175 ASP A C 1
ATOM 1365 O O . ASP A 1 175 ? 8.848 -7.341 -6.088 1.00 98.38 175 ASP A O 1
ATOM 1369 N N . MET A 1 176 ? 10.180 -8.416 -7.557 1.00 98.25 176 MET A N 1
ATOM 1370 C CA . MET A 1 176 ? 9.536 -9.722 -7.416 1.00 98.25 176 MET A CA 1
ATOM 1371 C C . MET A 1 176 ? 9.940 -10.424 -6.112 1.00 98.25 176 MET A C 1
ATOM 1373 O O . MET A 1 176 ? 9.149 -11.170 -5.535 1.00 98.25 176 MET A O 1
ATOM 1377 N N . ASN A 1 177 ? 11.129 -10.143 -5.581 1.00 97.81 177 ASN A N 1
ATOM 1378 C CA . ASN A 1 177 ? 11.560 -10.666 -4.286 1.00 97.81 177 ASN A CA 1
ATOM 1379 C C . ASN A 1 177 ? 10.718 -10.072 -3.152 1.00 97.81 177 ASN A C 1
ATOM 1381 O O . ASN A 1 177 ? 10.275 -10.782 -2.244 1.00 97.81 177 ASN A O 1
ATOM 1385 N N . PHE A 1 178 ? 10.511 -8.753 -3.184 1.00 98.44 178 PHE A N 1
ATOM 1386 C CA . PHE A 1 178 ? 9.775 -8.039 -2.149 1.00 98.44 178 PHE A CA 1
ATOM 1387 C C . PHE A 1 178 ? 8.299 -8.434 -2.126 1.00 98.44 178 PHE A C 1
ATOM 1389 O O . PHE A 1 178 ? 7.799 -8.788 -1.060 1.00 98.44 178 PHE A O 1
ATOM 1396 N N . ILE A 1 179 ? 7.616 -8.449 -3.278 1.00 98.25 179 ILE A N 1
ATOM 1397 C CA . ILE A 1 179 ? 6.188 -8.814 -3.342 1.00 98.25 179 ILE A CA 1
ATOM 1398 C C . ILE A 1 179 ? 5.941 -10.239 -2.830 1.00 98.25 179 ILE A C 1
ATOM 1400 O O . ILE A 1 179 ? 4.964 -10.478 -2.122 1.00 98.25 179 ILE A O 1
ATOM 1404 N N . MET A 1 180 ? 6.851 -11.182 -3.101 1.00 98.50 180 MET A N 1
ATOM 1405 C CA . MET A 1 180 ? 6.730 -12.560 -2.615 1.00 98.50 180 MET A CA 1
ATOM 1406 C C . MET A 1 180 ? 6.918 -12.657 -1.097 1.00 98.50 180 MET A C 1
ATOM 1408 O O . MET A 1 180 ? 6.171 -13.376 -0.432 1.00 98.50 180 MET A O 1
ATOM 1412 N N . LYS A 1 181 ? 7.851 -11.885 -0.525 1.00 98.69 181 LYS A N 1
ATOM 1413 C CA . LYS A 1 181 ? 8.012 -11.772 0.935 1.00 98.69 181 LYS A CA 1
ATOM 1414 C C . LYS A 1 181 ? 6.810 -11.102 1.592 1.00 98.69 181 LYS A C 1
ATOM 1416 O O . LYS A 1 181 ? 6.335 -11.590 2.612 1.00 98.69 181 LYS A O 1
ATOM 1421 N N . LEU A 1 182 ? 6.301 -10.023 0.996 1.00 98.81 182 LEU A N 1
ATOM 1422 C CA . LEU A 1 182 ? 5.117 -9.324 1.485 1.00 98.81 182 LEU A CA 1
ATOM 1423 C C . LEU A 1 182 ? 3.894 -10.245 1.462 1.00 98.81 182 LEU A C 1
ATOM 1425 O O . LEU A 1 182 ? 3.185 -10.333 2.458 1.00 98.81 182 LEU A O 1
ATOM 1429 N N . ARG A 1 183 ? 3.683 -10.993 0.375 1.00 98.75 183 ARG A N 1
ATOM 1430 C CA . ARG A 1 183 ? 2.632 -12.013 0.286 1.00 98.75 183 ARG A CA 1
ATOM 1431 C C . ARG A 1 183 ? 2.727 -13.010 1.441 1.00 98.75 183 ARG A C 1
ATOM 1433 O O . ARG A 1 183 ? 1.733 -13.259 2.121 1.00 98.75 183 ARG A O 1
ATOM 1440 N N . ASP A 1 184 ? 3.911 -13.572 1.673 1.00 98.81 184 ASP A N 1
ATOM 1441 C CA . ASP A 1 184 ? 4.115 -14.542 2.751 1.00 98.81 184 ASP A CA 1
ATOM 1442 C C . ASP A 1 184 ? 3.865 -13.915 4.130 1.00 98.81 184 ASP A C 1
ATOM 1444 O O . ASP A 1 184 ? 3.262 -14.558 4.991 1.00 98.81 184 ASP A O 1
ATOM 1448 N N . ALA A 1 185 ? 4.258 -12.656 4.337 1.00 98.75 185 ALA A N 1
ATOM 1449 C CA . ALA A 1 185 ? 3.958 -11.914 5.557 1.00 98.75 185 ALA A CA 1
ATOM 1450 C C . ALA A 1 185 ? 2.444 -11.725 5.749 1.00 98.75 185 ALA A C 1
ATOM 1452 O O . ALA A 1 185 ? 1.922 -12.073 6.805 1.00 98.75 185 ALA A O 1
ATOM 1453 N N . LEU A 1 186 ? 1.721 -11.265 4.723 1.00 98.56 186 LEU A N 1
ATOM 1454 C CA . LEU A 1 186 ? 0.268 -11.049 4.764 1.00 98.56 186 LEU A CA 1
ATOM 1455 C C . LEU A 1 186 ? -0.512 -12.343 5.052 1.00 98.56 186 LEU A C 1
ATOM 1457 O O . LEU A 1 186 ? -1.492 -12.320 5.799 1.00 98.56 186 LEU A O 1
ATOM 1461 N N . ILE A 1 187 ? -0.073 -13.473 4.484 1.00 98.38 187 ILE A N 1
ATOM 1462 C CA . ILE A 1 187 ? -0.686 -14.793 4.698 1.00 98.38 187 ILE A CA 1
ATOM 1463 C C . ILE A 1 187 ? -0.471 -15.289 6.131 1.00 98.38 187 ILE A C 1
ATOM 1465 O O . ILE A 1 187 ? -1.384 -15.855 6.732 1.00 98.38 187 ILE A O 1
ATOM 1469 N N . ASN A 1 188 ? 0.735 -15.104 6.671 1.00 98.06 188 ASN A N 1
ATOM 1470 C CA . ASN A 1 188 ? 1.113 -15.636 7.982 1.00 98.06 188 ASN A CA 1
ATOM 1471 C C . ASN A 1 188 ? 0.821 -14.674 9.147 1.00 98.06 188 ASN A C 1
ATOM 1473 O O . ASN A 1 188 ? 0.984 -15.057 10.309 1.00 98.06 188 ASN A O 1
ATOM 1477 N N . ALA A 1 189 ? 0.417 -13.438 8.855 1.00 97.00 189 ALA A N 1
ATOM 1478 C CA . ALA A 1 189 ? 0.137 -12.424 9.854 1.00 97.00 189 ALA A CA 1
ATOM 1479 C C . ALA A 1 189 ? -1.064 -12.789 10.739 1.00 97.00 189 ALA A C 1
ATOM 1481 O O . ALA A 1 189 ? -2.097 -13.297 10.296 1.00 97.00 189 ALA A O 1
ATOM 1482 N N . ASP A 1 190 ? -0.936 -12.476 12.026 1.00 95.12 190 ASP A N 1
ATOM 1483 C CA . ASP A 1 190 ? -2.001 -12.655 13.007 1.00 95.12 190 ASP A CA 1
ATOM 1484 C C . ASP A 1 190 ? -2.888 -11.409 13.052 1.00 95.12 190 ASP A C 1
ATOM 1486 O O . ASP A 1 190 ? -2.770 -10.554 13.932 1.00 95.12 190 ASP A O 1
ATOM 1490 N N . TRP A 1 191 ? -3.790 -11.320 12.076 1.00 94.31 191 TRP A N 1
ATOM 1491 C CA . TRP A 1 191 ? -4.723 -10.205 11.905 1.00 94.31 191 TRP A CA 1
ATOM 1492 C C . TRP A 1 191 ? -5.681 -9.998 13.089 1.00 94.31 191 TRP A C 1
ATOM 1494 O O . TRP A 1 191 ? -6.332 -8.962 13.168 1.00 94.31 191 TRP A O 1
ATOM 1504 N N . SER A 1 192 ? -5.758 -10.937 14.041 1.00 90.62 192 SER A N 1
ATOM 1505 C CA . SER A 1 192 ? -6.545 -10.758 15.271 1.00 90.62 192 SER A CA 1
ATOM 1506 C C . SER A 1 192 ? -5.932 -9.751 16.252 1.00 90.62 192 SER A C 1
ATOM 1508 O O . SER A 1 192 ? -6.594 -9.340 17.206 1.00 90.62 192 SER A O 1
ATOM 1510 N N . LYS A 1 193 ? -4.669 -9.366 16.031 1.00 90.81 193 LYS A N 1
ATOM 1511 C CA . LYS A 1 193 ? -3.918 -8.445 16.894 1.00 90.81 193 LYS A CA 1
ATOM 1512 C C . LYS A 1 193 ? -4.055 -6.977 16.525 1.00 90.81 193 LYS A C 1
ATOM 1514 O O . LYS A 1 193 ? -3.637 -6.145 17.322 1.00 90.81 193 LYS A O 1
ATOM 1519 N N . ILE A 1 194 ? -4.613 -6.660 15.360 1.00 91.81 194 ILE A N 1
ATOM 1520 C CA . ILE A 1 194 ? -4.800 -5.270 14.942 1.00 91.81 194 ILE A CA 1
ATOM 1521 C C . ILE A 1 194 ? -6.205 -4.784 15.282 1.00 91.81 194 ILE A C 1
ATOM 1523 O O . ILE A 1 194 ? -7.161 -5.560 15.296 1.00 91.81 194 ILE A O 1
ATOM 1527 N N . ARG A 1 195 ? -6.315 -3.489 15.576 1.00 91.19 195 ARG A N 1
ATOM 1528 C CA . ARG A 1 195 ? -7.566 -2.817 15.940 1.00 91.19 195 ARG A CA 1
ATOM 1529 C C . ARG A 1 195 ? -7.519 -1.337 15.581 1.00 91.19 195 ARG A C 1
ATOM 1531 O O . ARG A 1 195 ? -6.433 -0.783 15.440 1.00 91.19 195 ARG A O 1
ATOM 1538 N N . GLY A 1 196 ? -8.674 -0.686 15.526 1.00 91.88 196 GLY A N 1
ATOM 1539 C CA . GLY A 1 196 ? -8.753 0.769 15.375 1.00 91.88 196 GLY A CA 1
ATOM 1540 C C . GLY A 1 196 ? -8.322 1.535 16.634 1.00 91.88 196 GLY A C 1
ATOM 1541 O O . GLY A 1 196 ? -8.607 1.115 17.761 1.00 91.88 196 GLY A O 1
ATOM 1542 N N . TYR A 1 197 ? -7.657 2.676 16.450 1.00 92.12 197 TYR A N 1
ATOM 1543 C CA . TYR A 1 197 ? -7.211 3.583 17.515 1.00 92.12 197 TYR A CA 1
ATOM 1544 C C . TYR A 1 197 ? -7.744 5.006 17.345 1.00 92.12 197 TYR A C 1
ATOM 1546 O O . TYR A 1 197 ? -8.072 5.658 18.338 1.00 92.12 197 TYR A O 1
ATOM 1554 N N . ARG A 1 198 ? -7.815 5.498 16.107 1.00 92.31 198 ARG A N 1
ATOM 1555 C CA . ARG A 1 198 ? -8.246 6.854 15.776 1.00 92.31 198 ARG A CA 1
ATOM 1556 C C . ARG A 1 198 ? -9.766 6.981 15.841 1.00 92.31 198 ARG A C 1
ATOM 1558 O O . ARG A 1 198 ? -10.504 6.068 15.462 1.00 92.31 198 ARG A O 1
ATOM 1565 N N . ASP A 1 199 ? -10.227 8.151 16.271 1.00 86.75 199 ASP A N 1
ATOM 1566 C CA . ASP A 1 199 ? -11.608 8.583 16.068 1.00 86.75 199 ASP A CA 1
ATOM 1567 C C . ASP A 1 199 ? -11.748 9.153 14.642 1.00 86.75 199 ASP A C 1
ATOM 1569 O O . ASP A 1 199 ? -11.178 10.211 14.358 1.00 86.75 199 ASP A O 1
ATOM 1573 N N . PRO A 1 200 ? -12.490 8.491 13.731 1.00 87.12 200 PRO A N 1
ATOM 1574 C CA . PRO A 1 200 ? -12.617 8.942 12.349 1.00 87.12 200 PRO A CA 1
ATOM 1575 C C . PRO A 1 200 ? -13.322 10.292 12.190 1.00 87.12 200 PRO A C 1
ATOM 1577 O O . PRO A 1 200 ? -13.183 10.932 11.149 1.00 87.12 200 PRO A O 1
ATOM 1580 N N . THR A 1 201 ? -14.045 10.750 13.217 1.00 84.12 201 THR A N 1
ATOM 1581 C CA . THR A 1 201 ? -14.755 12.037 13.211 1.00 84.12 201 THR A CA 1
ATOM 1582 C C . THR A 1 201 ? -13.854 13.223 13.553 1.00 84.12 201 THR A C 1
ATOM 1584 O O . THR A 1 201 ? -14.233 14.374 13.318 1.00 84.12 201 THR A O 1
ATOM 1587 N N . VAL A 1 202 ? -12.654 12.957 14.077 1.00 81.00 202 VAL A N 1
ATOM 1588 C CA . VAL A 1 202 ? -11.645 13.972 14.373 1.00 81.00 202 VAL A CA 1
ATOM 1589 C C . VAL A 1 202 ? -10.708 14.102 13.177 1.00 81.00 202 VAL A C 1
ATOM 1591 O O . VAL A 1 202 ? -10.071 13.141 12.744 1.00 81.00 202 VAL A O 1
ATOM 1594 N N . ILE A 1 203 ? -10.634 15.318 12.638 1.00 79.75 203 ILE A N 1
ATOM 1595 C CA . ILE A 1 203 ? -9.726 15.657 11.545 1.00 79.75 203 ILE A CA 1
ATOM 1596 C C . ILE A 1 203 ? -8.438 16.205 12.151 1.00 79.75 203 ILE A C 1
ATOM 1598 O O . ILE A 1 203 ? -8.445 17.247 12.809 1.00 79.75 203 ILE A O 1
ATOM 1602 N N . GLU A 1 204 ? -7.341 15.505 11.897 1.00 77.81 204 GLU A N 1
ATOM 1603 C CA . GLU A 1 204 ? -5.986 15.918 12.246 1.00 77.81 204 GLU A CA 1
ATOM 1604 C C . GLU A 1 20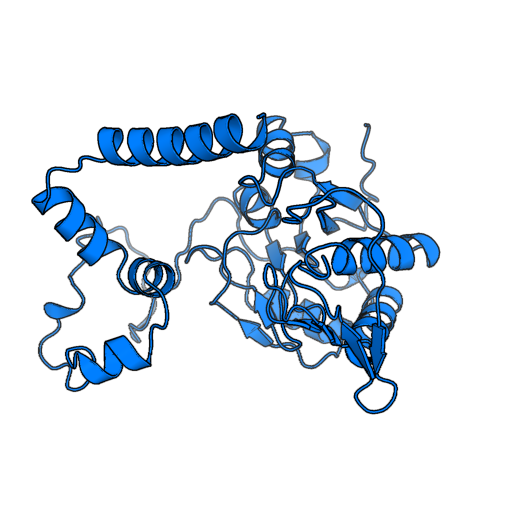4 ? -5.201 16.104 10.950 1.00 77.81 204 GLU A C 1
ATOM 1606 O O . GLU A 1 204 ? -5.256 15.251 10.065 1.00 77.81 204 GLU A O 1
ATOM 1611 N N . TYR A 1 205 ? -4.476 17.209 10.839 1.00 76.88 205 TYR A N 1
ATOM 1612 C CA . TYR A 1 205 ? -3.547 17.446 9.739 1.00 76.88 205 TYR A CA 1
ATOM 1613 C C . TYR A 1 205 ? -2.121 17.255 10.242 1.00 76.88 205 TYR A C 1
ATOM 1615 O O . TYR A 1 205 ? -1.871 17.417 11.438 1.00 76.88 205 TYR A O 1
ATOM 1623 N N . ASP A 1 206 ? -1.208 16.896 9.341 1.00 65.19 206 ASP A N 1
ATOM 1624 C CA . ASP A 1 206 ? 0.208 16.806 9.681 1.00 65.19 206 ASP A CA 1
ATOM 1625 C C . ASP A 1 206 ? 0.691 18.197 10.126 1.00 65.19 206 ASP A C 1
ATOM 1627 O O . ASP A 1 206 ? 0.625 19.178 9.376 1.00 65.19 206 ASP A O 1
ATOM 1631 N N . ASP A 1 207 ? 1.088 18.299 11.393 1.00 48.81 207 ASP A N 1
ATOM 1632 C CA . ASP A 1 207 ? 1.581 19.533 11.992 1.00 48.81 207 ASP A CA 1
ATOM 1633 C C . ASP A 1 207 ? 3.070 19.595 11.658 1.00 48.81 207 ASP A C 1
ATOM 1635 O O . ASP A 1 207 ? 3.921 19.095 12.397 1.00 48.81 207 ASP A O 1
ATOM 1639 N N . TRP A 1 208 ? 3.383 20.117 10.470 1.00 40.69 208 TRP A N 1
ATOM 1640 C CA . TRP A 1 208 ? 4.748 20.240 9.960 1.00 40.69 208 TRP A CA 1
ATOM 1641 C C . TRP A 1 208 ? 5.573 21.183 10.854 1.00 40.69 208 TRP A C 1
ATOM 1643 O O . TRP A 1 208 ? 5.747 22.367 10.564 1.00 40.69 208 TRP A O 1
ATOM 1653 N N . GLY A 1 209 ? 6.081 20.641 11.963 1.00 33.84 209 GLY A N 1
ATOM 1654 C CA . GLY A 1 209 ? 7.064 21.247 12.852 1.00 33.84 209 GLY A CA 1
ATOM 1655 C C . GLY A 1 209 ? 6.605 22.519 13.567 1.00 33.84 209 GLY A C 1
ATOM 1656 O O . GLY A 1 209 ? 7.043 23.620 13.227 1.00 33.84 209 GLY A O 1
ATOM 1657 N N . TYR A 1 210 ? 5.860 22.357 14.660 1.00 29.73 210 TYR A N 1
ATOM 1658 C CA . TYR A 1 210 ? 6.092 23.164 15.858 1.00 29.73 210 TYR A CA 1
ATOM 1659 C C . TYR A 1 210 ? 6.179 22.253 17.081 1.00 29.73 210 TYR A C 1
ATOM 1661 O O . TYR A 1 210 ? 5.183 21.854 17.677 1.00 29.73 210 TYR A O 1
ATOM 1669 N N . ASP A 1 211 ? 7.412 21.956 17.485 1.00 31.47 211 ASP A N 1
ATOM 1670 C CA . ASP A 1 211 ? 7.678 21.526 18.849 1.00 31.47 211 ASP A CA 1
ATOM 1671 C C . ASP A 1 211 ? 7.281 22.669 19.795 1.00 31.47 211 ASP A C 1
ATOM 1673 O O . ASP A 1 211 ? 7.956 23.693 19.898 1.00 31.47 211 ASP A O 1
ATOM 1677 N N . SER A 1 212 ? 6.109 22.553 20.412 1.00 30.64 212 SER A N 1
ATOM 1678 C CA . SER A 1 212 ? 5.910 22.896 21.820 1.00 30.64 212 SER A CA 1
ATOM 1679 C C . SER A 1 212 ? 4.498 22.535 22.275 1.00 30.64 212 SER A C 1
ATOM 1681 O O . SER A 1 212 ? 3.534 23.255 22.051 1.00 30.64 212 SER A O 1
ATOM 1683 N N . GLY A 1 213 ? 4.420 21.430 23.017 1.00 26.12 213 GLY A N 1
ATOM 1684 C CA . GLY A 1 213 ? 3.544 21.310 24.178 1.00 26.12 213 GLY A CA 1
ATOM 1685 C C . GLY A 1 213 ? 2.036 21.339 23.926 1.00 26.12 213 GLY A C 1
ATOM 1686 O O . GLY A 1 213 ? 1.414 22.393 23.840 1.00 26.12 213 GLY A O 1
ATOM 1687 N N . TRP A 1 214 ? 1.440 20.148 23.998 1.00 32.28 214 TRP A N 1
ATOM 1688 C CA . TRP A 1 214 ? 0.094 19.890 24.513 1.00 32.28 214 TRP A CA 1
ATOM 1689 C C . TRP A 1 214 ? -0.595 21.103 25.155 1.00 32.28 214 TRP A C 1
ATOM 1691 O O . TRP A 1 214 ? -0.347 21.414 26.315 1.00 32.28 214 TRP A O 1
ATOM 1701 N N . THR A 1 215 ? -1.550 21.711 24.455 1.00 28.44 215 THR A N 1
ATOM 1702 C CA . THR A 1 215 ? -2.794 22.174 25.079 1.00 28.44 215 THR A CA 1
ATOM 1703 C C . THR A 1 215 ? -3.904 22.245 24.039 1.00 28.44 215 THR A C 1
ATOM 1705 O O . THR A 1 215 ? -3.902 23.076 23.138 1.00 28.44 215 THR A O 1
ATOM 1708 N N . SER A 1 216 ? -4.916 21.392 24.215 1.00 42.31 216 SER A N 1
ATOM 1709 C CA . SER A 1 216 ? -6.216 21.570 23.574 1.00 42.31 216 SER A CA 1
ATOM 1710 C C . SER A 1 216 ? -6.729 22.975 23.910 1.00 42.31 216 SER A C 1
ATOM 1712 O O . SER A 1 216 ? -6.841 23.294 25.100 1.00 42.31 216 SER A O 1
ATOM 1714 N N . LYS A 1 217 ? -7.053 23.792 22.903 1.00 31.33 217 LYS A N 1
ATOM 1715 C CA . LYS A 1 217 ? -8.082 24.845 22.974 1.00 31.33 217 LYS A CA 1
ATOM 1716 C C . LYS A 1 217 ? -8.269 25.517 21.613 1.00 31.33 217 LYS A C 1
ATOM 1718 O O . LYS A 1 217 ? -7.396 26.239 21.149 1.00 31.33 217 LYS A O 1
ATOM 1723 N N . ASN A 1 218 ? -9.464 25.321 21.054 1.00 41.94 218 ASN A N 1
ATOM 1724 C CA . ASN A 1 218 ? -10.194 26.230 20.166 1.00 41.94 218 ASN A CA 1
ATOM 1725 C C . ASN A 1 218 ? -9.480 27.557 19.856 1.00 41.94 218 ASN A C 1
ATOM 1727 O O . ASN A 1 218 ? -9.596 28.510 20.632 1.00 41.94 218 ASN A O 1
ATOM 1731 N N . LYS A 1 219 ? -8.849 27.669 18.684 1.00 31.55 219 LYS A N 1
ATOM 1732 C CA . LYS A 1 219 ? -8.580 28.966 18.057 1.00 31.55 219 LYS A CA 1
ATOM 1733 C C . LYS A 1 219 ? -8.798 28.877 16.553 1.00 31.55 219 LYS A C 1
ATOM 1735 O O . LYS A 1 219 ? -8.259 28.005 15.887 1.00 31.55 219 LYS A O 1
ATOM 1740 N N . LYS A 1 220 ? -9.615 29.807 16.052 1.00 34.72 220 LYS A N 1
ATOM 1741 C CA . LYS A 1 220 ? -9.757 30.134 14.632 1.00 34.72 220 LYS A CA 1
ATOM 1742 C C . LYS A 1 220 ? -8.357 30.268 14.025 1.00 34.72 220 LYS A C 1
ATOM 1744 O O . LYS A 1 220 ? -7.583 31.104 14.487 1.00 34.72 220 LYS A O 1
ATOM 1749 N N . SER A 1 221 ? -8.058 29.407 13.057 1.00 35.44 221 SER A N 1
ATOM 1750 C CA . SER A 1 221 ? -6.795 29.379 12.325 1.00 35.44 221 SER A CA 1
ATOM 1751 C C . SER A 1 221 ? -6.603 30.699 11.577 1.00 35.44 221 SER A C 1
ATOM 1753 O O . SER A 1 221 ? -7.379 31.018 10.680 1.00 35.44 221 SER A O 1
ATOM 1755 N N . ASN A 1 222 ? -5.590 31.466 11.975 1.00 37.94 222 ASN A N 1
ATOM 1756 C CA . ASN A 1 222 ? -4.923 32.415 11.094 1.00 37.94 222 ASN A CA 1
ATOM 1757 C C . ASN A 1 222 ? -3.608 31.740 10.708 1.00 37.94 222 ASN A C 1
ATOM 1759 O O . ASN A 1 222 ? -2.662 31.743 11.496 1.00 3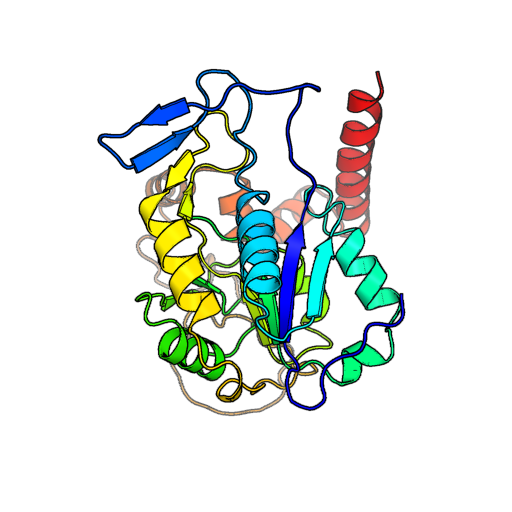7.94 222 ASN A O 1
ATOM 1763 N N . TYR A 1 223 ? -3.597 31.089 9.547 1.00 45.91 223 TYR A N 1
ATOM 1764 C CA . TYR A 1 223 ? -2.395 30.489 8.979 1.00 45.91 223 TYR A CA 1
ATOM 1765 C C . TYR A 1 223 ? -1.399 31.603 8.617 1.00 45.91 223 TYR A C 1
ATOM 1767 O O . TYR A 1 223 ? -1.807 32.654 8.121 1.00 45.91 223 TYR A O 1
ATOM 1775 N N . VAL A 1 224 ? -0.114 31.393 8.900 1.00 46.78 224 VAL A N 1
ATOM 1776 C CA . VAL A 1 224 ? 0.980 32.342 8.625 1.00 46.78 224 VAL A CA 1
ATOM 1777 C C . VAL A 1 224 ? 1.862 31.728 7.535 1.00 46.78 224 VAL A C 1
ATOM 1779 O O . VAL A 1 224 ? 2.205 30.550 7.644 1.00 46.78 224 VAL A O 1
ATOM 1782 N N . SER A 1 225 ? 2.177 32.497 6.486 1.00 45.59 225 SER A N 1
ATOM 1783 C CA . SER A 1 225 ? 2.946 32.057 5.307 1.00 45.59 225 SER A CA 1
ATOM 1784 C C . SER A 1 225 ? 4.330 31.517 5.691 1.00 45.59 225 SER A C 1
ATOM 1786 O O . SER A 1 225 ? 4.926 31.982 6.671 1.00 45.59 225 SER A O 1
ATOM 1788 N N . LYS A 1 226 ? 4.880 30.564 4.918 1.00 46.62 226 LYS A N 1
ATOM 1789 C CA . LYS A 1 226 ? 6.247 30.043 5.139 1.00 46.62 226 LYS A CA 1
ATOM 1790 C C . LYS A 1 226 ? 7.315 31.143 5.073 1.00 46.62 226 LYS A C 1
ATOM 1792 O O . LYS A 1 226 ? 8.306 31.051 5.792 1.00 46.62 226 LYS A O 1
ATOM 1797 N N . PHE A 1 227 ? 7.062 32.207 4.312 1.00 51.03 227 PHE A N 1
ATOM 1798 C CA . PHE A 1 227 ? 7.960 33.358 4.156 1.00 51.03 227 PHE A CA 1
ATOM 1799 C C . PHE A 1 227 ? 7.874 34.389 5.295 1.00 51.03 227 PHE A C 1
ATOM 1801 O O . PHE A 1 227 ? 8.752 35.237 5.433 1.00 51.03 227 PHE A O 1
ATOM 1808 N N . ASP A 1 228 ? 6.845 34.318 6.145 1.00 47.59 228 ASP A N 1
ATOM 1809 C CA . ASP A 1 228 ? 6.650 35.267 7.252 1.00 47.59 228 ASP A CA 1
ATOM 1810 C C . ASP A 1 228 ? 7.400 34.848 8.533 1.00 47.59 228 ASP A C 1
ATOM 1812 O O . ASP A 1 228 ? 7.452 35.599 9.516 1.00 47.59 228 ASP A O 1
ATOM 1816 N N . ARG A 1 229 ? 8.004 33.650 8.557 1.00 45.84 229 ARG A N 1
ATOM 1817 C CA . ARG A 1 229 ? 8.856 33.208 9.670 1.00 45.84 229 ARG A CA 1
ATOM 1818 C C . ARG A 1 229 ? 10.239 33.836 9.517 1.00 45.84 229 ARG A C 1
ATOM 1820 O O . ARG A 1 229 ? 11.073 33.366 8.753 1.00 45.84 229 ARG A O 1
ATOM 1827 N N . ALA A 1 230 ? 10.491 34.896 10.281 1.00 36.69 230 ALA A N 1
ATOM 1828 C CA . ALA A 1 230 ? 11.791 35.555 10.336 1.00 36.69 230 ALA A CA 1
ATOM 1829 C C . ALA A 1 230 ? 12.931 34.549 10.620 1.00 36.69 230 ALA A C 1
ATOM 1831 O O . ALA A 1 230 ? 13.079 34.092 11.754 1.00 36.69 230 ALA A O 1
ATOM 1832 N N . GLY A 1 231 ? 13.745 34.244 9.598 1.00 50.22 231 GLY A N 1
ATOM 1833 C CA . GLY A 1 231 ? 15.044 33.575 9.754 1.00 50.22 231 GLY A CA 1
ATOM 1834 C C . GLY A 1 231 ? 15.311 32.286 8.960 1.00 50.22 231 GLY A C 1
ATOM 1835 O O . GLY A 1 231 ? 16.205 31.548 9.366 1.00 50.22 231 GLY A O 1
ATOM 1836 N N . ALA A 1 232 ? 14.601 31.982 7.868 1.00 47.84 232 ALA A N 1
ATOM 1837 C CA . ALA A 1 232 ? 14.895 30.800 7.048 1.00 47.84 232 ALA A CA 1
ATOM 1838 C C . ALA A 1 232 ? 16.116 31.034 6.135 1.00 47.84 232 ALA A C 1
ATOM 1840 O O . ALA A 1 232 ? 16.129 31.952 5.324 1.00 47.84 232 ALA A O 1
ATOM 1841 N N . THR A 1 233 ? 17.176 30.233 6.282 1.00 53.22 233 THR A N 1
ATOM 1842 C CA . THR A 1 233 ? 18.445 30.450 5.561 1.00 53.22 233 THR A CA 1
ATOM 1843 C C . THR A 1 233 ? 18.609 29.609 4.290 1.00 53.22 233 THR A C 1
ATOM 1845 O O . THR A 1 233 ? 19.503 29.920 3.512 1.00 53.22 233 THR A O 1
ATOM 1848 N N . ASP A 1 234 ? 17.740 28.616 4.041 1.00 50.97 234 ASP A N 1
ATOM 1849 C CA . ASP A 1 234 ? 17.797 27.746 2.846 1.00 50.97 234 ASP A CA 1
ATOM 1850 C C . ASP A 1 234 ? 16.442 27.550 2.122 1.00 50.97 234 ASP A C 1
ATOM 1852 O O . ASP A 1 234 ? 16.431 27.277 0.923 1.00 50.97 234 ASP A O 1
ATOM 1856 N N . ASP A 1 235 ? 15.299 27.737 2.799 1.00 53.97 235 ASP A N 1
ATOM 1857 C CA . ASP A 1 235 ? 13.956 27.562 2.205 1.00 53.97 235 ASP A CA 1
ATOM 1858 C C . ASP A 1 235 ? 13.534 28.707 1.258 1.00 53.97 235 ASP A C 1
ATOM 1860 O O . ASP A 1 235 ? 12.551 28.565 0.535 1.00 53.97 235 ASP A O 1
ATOM 1864 N N . ASP A 1 236 ? 14.315 29.791 1.192 1.00 60.81 236 ASP A N 1
ATOM 1865 C CA . ASP A 1 236 ? 14.138 30.904 0.244 1.00 60.81 236 ASP A CA 1
ATOM 1866 C C . ASP A 1 236 ? 15.059 30.775 -0.991 1.00 60.81 236 ASP A C 1
ATOM 1868 O O . ASP A 1 236 ? 15.078 31.639 -1.874 1.00 60.81 236 ASP A O 1
ATOM 1872 N N . ASN A 1 237 ? 15.873 29.712 -1.065 1.00 73.50 237 ASN A N 1
ATOM 1873 C CA . ASN A 1 237 ? 16.855 29.530 -2.130 1.00 73.50 237 ASN A CA 1
ATOM 1874 C C . ASN A 1 237 ? 16.233 28.841 -3.356 1.00 73.50 237 ASN A C 1
ATOM 1876 O O . ASN A 1 237 ? 15.991 27.634 -3.359 1.00 73.50 237 ASN A O 1
ATOM 1880 N N . TYR A 1 238 ? 16.045 29.613 -4.428 1.00 74.44 238 TYR A N 1
ATOM 1881 C CA . TYR A 1 238 ? 15.486 29.156 -5.704 1.00 74.44 238 TYR A CA 1
ATOM 1882 C C . TYR A 1 238 ? 16.156 27.884 -6.253 1.00 74.44 238 TYR A C 1
ATOM 1884 O O . TYR A 1 238 ? 15.460 26.938 -6.615 1.00 74.44 238 TYR A O 1
ATOM 1892 N N . ASP A 1 239 ? 17.490 27.811 -6.259 1.00 77.94 239 ASP A N 1
ATOM 1893 C CA . ASP A 1 239 ? 18.216 26.666 -6.830 1.00 77.94 239 ASP A CA 1
ATOM 1894 C C . ASP A 1 239 ? 18.019 25.391 -5.993 1.00 77.94 239 ASP A C 1
ATOM 1896 O O . ASP A 1 239 ? 17.906 24.280 -6.524 1.00 77.94 239 ASP A O 1
ATOM 1900 N N . TYR A 1 240 ? 17.923 25.540 -4.670 1.00 74.50 240 TYR A N 1
ATOM 1901 C CA . TYR A 1 240 ? 17.598 24.433 -3.773 1.00 74.50 240 TYR A CA 1
ATOM 1902 C C . TYR A 1 240 ? 16.157 23.955 -3.979 1.00 74.50 240 TYR A C 1
ATOM 1904 O O . TYR A 1 240 ? 15.924 22.758 -4.129 1.00 74.50 240 TYR A O 1
ATOM 1912 N N . LEU A 1 241 ? 15.189 24.870 -4.062 1.00 73.50 241 LEU A N 1
ATOM 1913 C CA . LEU A 1 241 ? 13.787 24.512 -4.285 1.00 73.50 241 LEU A CA 1
ATOM 1914 C C . LEU A 1 241 ? 13.580 23.840 -5.650 1.00 73.50 241 LEU A C 1
ATOM 1916 O O . LEU A 1 241 ? 12.908 22.813 -5.724 1.00 73.50 241 LEU A O 1
ATOM 1920 N N . CYS A 1 242 ? 14.208 24.352 -6.712 1.00 77.31 242 CYS A N 1
ATOM 1921 C CA . CYS A 1 242 ? 14.140 23.755 -8.048 1.00 77.31 242 CYS A CA 1
ATOM 1922 C C . CYS A 1 242 ? 14.834 22.391 -8.139 1.00 77.31 242 CYS A C 1
ATOM 1924 O O . CYS A 1 242 ? 14.407 21.542 -8.917 1.00 77.31 242 CYS A O 1
ATOM 1926 N N . SER A 1 243 ? 15.899 22.159 -7.366 1.00 74.06 243 SER A N 1
ATOM 1927 C CA . SER A 1 243 ? 16.547 20.840 -7.312 1.00 74.06 243 SER A CA 1
ATOM 1928 C C . SER A 1 243 ? 15.795 19.844 -6.426 1.00 74.06 243 SER A C 1
ATOM 1930 O O . SER A 1 243 ? 15.811 18.645 -6.706 1.00 74.06 243 SER A O 1
ATOM 1932 N N . LYS A 1 244 ? 15.112 20.326 -5.383 1.00 71.12 244 LYS A N 1
ATOM 1933 C CA . LYS A 1 244 ? 14.313 19.518 -4.455 1.00 71.12 244 LYS A CA 1
ATOM 1934 C C . LYS A 1 244 ? 12.981 19.069 -5.054 1.00 71.12 244 LYS A C 1
ATOM 1936 O O . LYS A 1 244 ? 12.594 17.919 -4.855 1.00 71.12 244 LYS A O 1
ATOM 1941 N N . TYR A 1 245 ? 12.281 19.948 -5.770 1.00 79.88 245 TYR A N 1
ATOM 1942 C CA . TYR A 1 245 ? 10.962 19.661 -6.338 1.00 79.88 245 TYR A CA 1
ATOM 1943 C C . TYR A 1 245 ? 11.055 19.509 -7.855 1.00 79.88 245 TYR A C 1
ATOM 1945 O O . TYR A 1 245 ? 11.185 20.480 -8.594 1.00 79.88 245 TYR A O 1
ATOM 1953 N N . SER A 1 246 ? 10.979 18.263 -8.321 1.00 79.69 246 SER A N 1
ATOM 1954 C CA . SER A 1 246 ? 11.191 17.901 -9.727 1.00 79.69 246 SER A CA 1
ATOM 1955 C C . SER A 1 246 ? 9.990 18.158 -10.645 1.00 79.69 246 SER A C 1
ATOM 1957 O O . SER A 1 246 ? 10.129 18.051 -11.863 1.00 79.69 246 SER A O 1
ATOM 1959 N N . SER A 1 247 ? 8.815 18.477 -10.094 1.00 74.12 247 SER A N 1
ATOM 1960 C CA . SER A 1 247 ? 7.598 18.747 -10.863 1.00 74.12 247 SER A CA 1
ATOM 1961 C C . SER A 1 247 ? 6.762 19.861 -10.235 1.00 74.12 247 SER A C 1
ATOM 1963 O O . SER A 1 247 ? 6.863 20.141 -9.040 1.00 74.12 247 SER A O 1
ATOM 1965 N N . LEU A 1 248 ? 5.900 20.478 -11.051 1.00 74.44 248 LEU A N 1
ATOM 1966 C CA . LEU A 1 248 ? 4.950 21.490 -10.586 1.00 74.44 248 LEU A CA 1
ATOM 1967 C C . LEU A 1 248 ? 3.985 20.914 -9.545 1.00 74.44 248 LEU A C 1
ATOM 1969 O O . LEU A 1 248 ? 3.691 21.581 -8.566 1.00 74.44 248 LEU A O 1
ATOM 1973 N N . GLU A 1 249 ? 3.553 19.667 -9.714 1.00 72.62 249 GLU A N 1
ATOM 1974 C CA . GLU A 1 249 ? 2.733 18.951 -8.733 1.00 72.62 249 GLU A CA 1
ATOM 1975 C C . GLU A 1 249 ? 3.412 18.911 -7.359 1.00 72.62 249 GLU A C 1
ATOM 1977 O O . GLU A 1 249 ? 2.818 19.339 -6.375 1.00 72.62 249 GLU A O 1
ATOM 1982 N N . ARG A 1 250 ? 4.701 18.543 -7.297 1.00 72.00 250 ARG A N 1
ATOM 1983 C CA . ARG A 1 250 ? 5.472 18.557 -6.042 1.00 72.00 250 ARG A CA 1
ATOM 1984 C C . ARG A 1 250 ? 5.602 19.954 -5.436 1.00 72.00 250 ARG A C 1
ATOM 1986 O O . ARG A 1 250 ? 5.647 20.087 -4.217 1.00 72.00 250 ARG A O 1
ATOM 1993 N N . VAL A 1 251 ? 5.652 20.996 -6.265 1.00 74.38 251 VAL A N 1
ATOM 1994 C CA . VAL A 1 251 ? 5.640 22.391 -5.795 1.00 74.38 251 VAL A CA 1
ATOM 1995 C C . VAL A 1 251 ? 4.271 22.756 -5.213 1.00 74.38 251 VAL A C 1
ATOM 1997 O O . VAL A 1 251 ? 4.214 23.358 -4.144 1.00 74.38 251 VAL A O 1
ATOM 2000 N N . VAL A 1 252 ? 3.175 22.365 -5.867 1.00 79.81 252 VAL A N 1
ATOM 2001 C CA . VAL A 1 252 ? 1.802 22.593 -5.382 1.00 79.81 252 VAL A CA 1
ATOM 2002 C C . VAL A 1 252 ? 1.555 21.848 -4.070 1.00 79.81 252 VAL A C 1
ATOM 2004 O O . VAL A 1 252 ? 0.989 22.426 -3.146 1.00 79.81 252 VAL A O 1
ATOM 2007 N N . GLU A 1 253 ? 2.041 20.613 -3.946 1.00 66.50 253 GLU A N 1
ATOM 2008 C CA . GLU A 1 253 ? 2.015 19.838 -2.699 1.00 66.50 253 GLU A CA 1
ATOM 2009 C C . GLU A 1 253 ? 2.814 20.515 -1.578 1.00 66.50 253 GLU A C 1
ATOM 2011 O O . GLU A 1 253 ? 2.381 20.543 -0.426 1.00 66.50 253 GLU A O 1
ATOM 2016 N N . ALA A 1 254 ? 3.993 21.056 -1.900 1.00 64.00 254 ALA A N 1
ATOM 2017 C CA . ALA A 1 254 ? 4.889 21.650 -0.913 1.00 64.00 254 ALA A CA 1
ATOM 2018 C C . ALA A 1 254 ? 4.463 23.059 -0.468 1.00 64.00 254 ALA A C 1
ATOM 2020 O O . ALA A 1 254 ? 4.775 23.461 0.660 1.00 64.00 254 ALA A O 1
ATOM 2021 N N . PHE A 1 255 ? 3.766 23.807 -1.325 1.00 71.06 255 PHE A N 1
ATOM 2022 C CA . PHE A 1 255 ? 3.373 25.204 -1.105 1.00 71.06 255 PHE A CA 1
ATOM 2023 C C . PHE A 1 255 ? 1.900 25.467 -1.469 1.00 71.06 255 PHE A C 1
ATOM 2025 O O . PHE A 1 255 ? 1.604 26.389 -2.232 1.00 71.06 255 PHE A O 1
ATOM 2032 N N . PRO A 1 256 ? 0.938 24.678 -0.953 1.00 71.50 256 PRO A N 1
ATOM 2033 C CA . PRO A 1 256 ? -0.448 24.733 -1.417 1.00 71.50 256 PRO A CA 1
ATOM 2034 C C . PRO A 1 256 ? -1.111 26.078 -1.106 1.00 71.50 256 PRO A C 1
ATOM 2036 O O . PRO A 1 256 ? -1.960 26.544 -1.865 1.00 71.50 256 PRO A O 1
ATOM 2039 N N . TYR A 1 257 ? -0.710 26.734 -0.014 1.00 62.06 257 TYR A N 1
ATOM 2040 C CA . TYR A 1 257 ? -1.251 28.033 0.365 1.00 62.06 257 TYR A CA 1
ATOM 2041 C C . TYR A 1 257 ? -0.690 29.157 -0.505 1.00 62.06 257 TYR A C 1
ATOM 2043 O O . TYR A 1 257 ? -1.466 29.927 -1.065 1.00 62.06 257 TYR A O 1
ATOM 2051 N N . GLU A 1 258 ? 0.629 29.228 -0.673 1.00 77.88 258 GLU A N 1
ATOM 2052 C CA . GLU A 1 258 ? 1.283 30.231 -1.514 1.00 77.88 258 GLU A CA 1
ATOM 2053 C C . GLU A 1 258 ? 0.824 30.091 -2.968 1.00 77.88 258 GLU A C 1
ATOM 2055 O O . GLU A 1 258 ? 0.471 31.081 -3.602 1.00 77.88 258 GLU A O 1
ATOM 2060 N N . VAL A 1 259 ? 0.699 28.857 -3.466 1.00 82.19 259 VAL A N 1
ATOM 2061 C CA . VAL A 1 259 ? 0.082 28.589 -4.769 1.00 82.19 259 VAL A CA 1
ATOM 2062 C C . VAL A 1 259 ? -1.369 29.062 -4.798 1.00 82.19 259 VAL A C 1
ATOM 2064 O O . VAL A 1 259 ? -1.768 29.694 -5.771 1.00 82.19 259 VAL A O 1
ATOM 2067 N N . SER A 1 260 ? -2.166 28.830 -3.750 1.00 78.38 260 SER A N 1
ATOM 2068 C CA . SER A 1 260 ? -3.547 29.332 -3.714 1.00 78.38 260 SER A CA 1
ATOM 2069 C C . SER A 1 260 ? -3.629 30.864 -3.731 1.00 78.38 260 SER A C 1
ATOM 2071 O O . SER A 1 260 ? -4.514 31.411 -4.386 1.00 78.38 260 SER A O 1
ATOM 2073 N N . GLN A 1 261 ? -2.698 31.560 -3.069 1.00 76.44 261 GLN A N 1
ATOM 2074 C CA . GLN A 1 261 ? -2.614 33.022 -3.095 1.00 76.44 261 GLN A CA 1
ATOM 2075 C C . GLN A 1 261 ? -2.210 33.520 -4.479 1.00 76.44 261 GLN A C 1
ATOM 2077 O O . GLN A 1 261 ? -2.868 34.409 -5.010 1.00 76.44 261 GLN A O 1
ATOM 2082 N N . ILE A 1 262 ? -1.202 32.897 -5.096 1.00 83.56 262 ILE A N 1
ATOM 2083 C CA . ILE A 1 262 ? -0.801 33.192 -6.474 1.00 83.56 262 ILE A CA 1
ATOM 2084 C C . ILE A 1 262 ? -2.001 32.992 -7.404 1.00 83.56 262 ILE A C 1
ATOM 2086 O O . ILE A 1 262 ? -2.347 33.885 -8.161 1.00 83.56 262 ILE A O 1
ATOM 2090 N N . LEU A 1 263 ? -2.713 31.869 -7.323 1.00 85.50 263 LEU A N 1
ATOM 2091 C CA . LEU A 1 263 ? -3.889 31.632 -8.163 1.00 85.50 263 LEU A CA 1
ATOM 2092 C C . LEU A 1 263 ? -4.956 32.726 -7.982 1.00 85.50 263 LEU A C 1
ATOM 2094 O O . LEU A 1 263 ? -5.465 33.242 -8.977 1.00 85.50 263 LEU A O 1
ATOM 2098 N N . GLN A 1 264 ? -5.229 33.148 -6.744 1.00 81.62 264 GLN A N 1
ATOM 2099 C CA . GLN A 1 264 ? -6.135 34.268 -6.462 1.00 81.62 264 GLN A CA 1
ATOM 2100 C C . GLN A 1 264 ? -5.646 35.595 -7.053 1.00 81.62 264 GLN A C 1
ATOM 2102 O O . GLN A 1 264 ? -6.445 36.335 -7.628 1.00 81.62 264 GLN A O 1
ATOM 2107 N N . GLU A 1 265 ? -4.348 35.889 -6.973 1.00 81.81 265 GLU A N 1
ATOM 2108 C CA . GLU A 1 265 ? -3.738 37.068 -7.605 1.00 81.81 265 GLU A CA 1
ATOM 2109 C C . GLU A 1 265 ? -3.860 37.033 -9.132 1.00 81.81 265 GLU A C 1
ATOM 2111 O O . GLU A 1 265 ? -4.110 38.061 -9.763 1.00 81.81 265 GLU A O 1
ATOM 2116 N N . TYR A 1 266 ? -3.758 35.845 -9.727 1.00 85.25 266 TYR A N 1
ATOM 2117 C CA . TYR A 1 266 ? -3.984 35.614 -11.154 1.00 85.25 266 TYR A CA 1
ATOM 2118 C C . TYR A 1 266 ? -5.478 35.568 -11.529 1.00 85.25 266 TYR A C 1
ATOM 2120 O O . TYR A 1 266 ? -5.816 35.311 -12.685 1.00 85.25 266 TYR A O 1
ATOM 2128 N N . GLY A 1 267 ? -6.375 35.870 -10.586 1.00 84.69 267 GLY A N 1
ATOM 2129 C CA . GLY A 1 267 ? -7.809 36.026 -10.821 1.00 84.69 267 GLY A CA 1
ATOM 2130 C C . GLY A 1 267 ? -8.618 34.735 -10.732 1.00 84.69 267 GLY A C 1
ATOM 2131 O O . GLY A 1 267 ? -9.801 34.749 -11.070 1.00 84.69 267 GLY A O 1
ATOM 2132 N N . TYR A 1 268 ? -8.020 33.634 -10.275 1.00 81.88 268 TYR A N 1
ATOM 2133 C CA . TYR A 1 268 ? -8.760 32.412 -9.988 1.00 81.88 268 TYR A CA 1
ATOM 2134 C C . TYR A 1 268 ? -9.447 32.515 -8.632 1.00 81.88 268 TYR A C 1
ATOM 2136 O O . TYR A 1 268 ? -8.805 32.611 -7.587 1.00 81.88 268 TYR A O 1
ATOM 2144 N N . ASP A 1 269 ? -10.770 32.416 -8.635 1.00 80.56 269 ASP A N 1
ATOM 2145 C CA . ASP A 1 269 ? -11.507 32.060 -7.433 1.00 80.56 269 ASP A CA 1
ATOM 2146 C C . ASP A 1 269 ? -11.676 30.535 -7.332 1.00 80.56 269 ASP A C 1
ATOM 2148 O O . ASP A 1 269 ? -11.353 29.765 -8.244 1.00 80.56 269 ASP A O 1
ATOM 2152 N N . LYS A 1 270 ? -12.179 30.085 -6.179 1.00 78.19 270 LYS A N 1
ATOM 2153 C CA . LYS A 1 270 ? -12.427 28.666 -5.910 1.00 78.19 270 LYS A CA 1
ATOM 2154 C C . LYS A 1 270 ? -13.315 28.025 -6.987 1.00 78.19 270 LYS A C 1
ATOM 2156 O O . LYS A 1 270 ? -13.084 26.880 -7.357 1.00 78.19 270 LYS A O 1
ATOM 2161 N N . GLU A 1 271 ? -14.358 28.716 -7.436 1.00 74.56 271 GLU A N 1
ATOM 2162 C CA . GLU A 1 271 ? -15.357 28.150 -8.347 1.00 74.56 271 GLU A CA 1
ATOM 2163 C C . GLU A 1 271 ? -14.810 28.035 -9.772 1.00 74.56 271 GLU A C 1
ATOM 2165 O O . GLU A 1 271 ? -15.000 27.004 -10.416 1.00 74.56 271 GLU A O 1
ATOM 2170 N N . GLY A 1 272 ? -14.077 29.047 -10.234 1.00 81.06 272 GLY A N 1
ATOM 2171 C CA . GLY A 1 272 ? -13.364 29.060 -11.506 1.00 81.06 272 GLY A CA 1
ATOM 2172 C C . GLY A 1 272 ? -12.286 27.987 -11.564 1.00 81.06 272 GLY A C 1
ATOM 2173 O O . GLY A 1 272 ? -12.260 27.212 -12.516 1.00 81.06 272 GLY A O 1
ATOM 2174 N N . LEU A 1 273 ? -11.472 27.856 -10.511 1.00 84.06 273 LEU A N 1
ATOM 2175 C CA . LEU A 1 273 ? -10.442 26.818 -10.454 1.00 84.06 273 LEU A CA 1
ATOM 2176 C C . LEU A 1 273 ? -11.047 25.407 -10.471 1.00 84.06 273 LEU A C 1
ATOM 2178 O O . LEU A 1 273 ? -10.601 24.564 -11.242 1.00 84.06 273 LEU A O 1
ATOM 2182 N N . ILE A 1 274 ? -12.099 25.152 -9.680 1.00 67.88 274 ILE A N 1
ATOM 2183 C CA . ILE A 1 274 ? -12.812 23.860 -9.698 1.00 67.88 274 ILE A CA 1
ATOM 2184 C C . ILE A 1 274 ? -13.393 23.586 -11.086 1.00 67.88 274 ILE A C 1
ATOM 2186 O O . ILE A 1 274 ? -13.286 22.472 -11.595 1.00 67.88 274 ILE A O 1
ATOM 2190 N N . LYS A 1 275 ? -14.006 24.591 -11.713 1.00 75.69 275 LYS A N 1
ATOM 2191 C CA . LYS A 1 275 ? -14.581 24.458 -13.050 1.00 75.69 275 LYS A CA 1
ATOM 2192 C C . LYS A 1 275 ? -13.514 24.114 -14.086 1.00 75.69 275 LYS A C 1
ATOM 2194 O O . LYS A 1 275 ? -13.758 23.245 -14.917 1.00 75.69 275 LYS A O 1
ATOM 2199 N N . ASP A 1 276 ? -12.352 24.750 -14.031 1.00 81.25 276 ASP A N 1
ATOM 2200 C CA . ASP A 1 276 ? -11.269 24.496 -14.978 1.00 81.25 276 ASP A CA 1
ATOM 2201 C C . ASP A 1 276 ? -10.601 23.141 -14.745 1.00 81.25 276 ASP A C 1
ATOM 2203 O O . ASP A 1 276 ? -10.317 22.450 -15.720 1.00 81.25 276 ASP A O 1
ATOM 2207 N N . ILE A 1 277 ? -10.460 22.699 -13.491 1.00 76.50 277 ILE A N 1
ATOM 2208 C CA . ILE A 1 277 ? -10.044 21.327 -13.160 1.00 76.50 277 ILE A CA 1
ATOM 2209 C C . ILE A 1 277 ? -11.020 20.320 -13.782 1.00 76.50 277 ILE A C 1
ATOM 2211 O O . ILE A 1 277 ? -10.611 19.445 -14.543 1.00 76.50 277 ILE A O 1
ATOM 2215 N N . LEU A 1 278 ? -12.325 20.473 -13.536 1.00 61.50 278 LEU A N 1
ATOM 2216 C CA . LEU A 1 278 ? -13.346 19.582 -14.097 1.00 61.50 278 LEU A CA 1
ATOM 2217 C C . LEU A 1 278 ? -13.367 19.616 -15.631 1.00 61.50 278 LEU A C 1
ATOM 2219 O O . LEU A 1 278 ? -13.506 18.572 -16.268 1.00 61.50 278 LEU A O 1
ATOM 2223 N N . ASN A 1 279 ? -13.184 20.792 -16.232 1.00 70.81 279 ASN A N 1
ATOM 2224 C CA . ASN A 1 279 ? -13.097 20.932 -17.682 1.00 70.81 279 ASN A CA 1
ATOM 2225 C C . ASN A 1 279 ? -11.838 20.262 -18.239 1.00 70.81 279 ASN A C 1
ATOM 2227 O O . ASN A 1 279 ? -11.919 19.623 -19.285 1.00 70.81 279 ASN A O 1
ATOM 2231 N N . HIS A 1 280 ? -10.700 20.363 -17.550 1.00 68.88 280 HIS A N 1
ATOM 2232 C CA . HIS A 1 280 ? -9.459 19.691 -17.926 1.00 68.88 280 HIS A CA 1
ATOM 2233 C C . HIS A 1 280 ? -9.634 18.168 -17.915 1.00 68.88 280 HIS A C 1
ATOM 2235 O O . HIS A 1 280 ? -9.317 17.510 -18.907 1.00 68.88 280 HIS A O 1
ATOM 2241 N N . HIS A 1 281 ? -10.260 17.624 -16.867 1.00 55.88 281 HIS A N 1
ATOM 2242 C CA . HIS A 1 281 ? -10.615 16.204 -16.797 1.00 55.88 281 HIS A CA 1
ATOM 2243 C C . HIS A 1 281 ? -11.622 15.792 -17.886 1.00 55.88 281 HIS A C 1
ATOM 2245 O O . HIS A 1 281 ? -11.486 14.719 -18.469 1.00 55.88 281 HIS A O 1
ATOM 2251 N N . SER A 1 282 ? -12.596 16.648 -18.227 1.00 48.25 282 SER A N 1
ATOM 2252 C CA . SER A 1 282 ? -13.545 16.380 -19.322 1.00 48.25 282 SER A CA 1
ATOM 2253 C C . SER A 1 282 ? -12.907 16.445 -20.718 1.00 48.25 282 SER A C 1
ATOM 2255 O O . SER A 1 282 ? -13.278 15.692 -21.612 1.00 48.25 282 SER A O 1
ATOM 2257 N N . TRP A 1 283 ? -11.901 17.303 -20.911 1.00 42.47 283 TRP A N 1
ATOM 2258 C CA . TRP A 1 283 ? -11.126 17.372 -22.152 1.00 42.47 283 TRP A CA 1
ATOM 2259 C C . TRP A 1 283 ? -10.247 16.138 -22.329 1.00 42.47 283 TRP A C 1
ATOM 2261 O O . TRP A 1 283 ? -10.103 15.639 -23.447 1.00 42.47 283 TRP A O 1
ATOM 2271 N N . MET A 1 284 ? -9.693 15.612 -21.234 1.00 39.81 284 MET A N 1
ATOM 2272 C CA . MET A 1 284 ? -9.046 14.305 -21.247 1.00 39.81 284 MET A CA 1
ATOM 2273 C C . MET A 1 284 ? -10.066 13.197 -21.539 1.00 39.81 284 MET A C 1
ATOM 2275 O O . MET A 1 284 ? -9.800 12.352 -22.371 1.00 39.81 284 MET A O 1
ATOM 2279 N N . SER A 1 285 ? -11.286 13.205 -21.004 1.00 41.91 285 SER A N 1
ATOM 2280 C CA . SER A 1 285 ? -12.240 12.142 -21.364 1.00 41.91 285 SER A CA 1
ATOM 2281 C C . SER A 1 285 ? -12.741 12.212 -22.821 1.00 41.91 285 SER A C 1
ATOM 2283 O O . SER A 1 285 ? -12.910 11.170 -23.448 1.00 41.91 285 SER A O 1
ATOM 2285 N N . GLU A 1 286 ? -12.915 13.397 -23.420 1.00 41.03 286 GLU A N 1
ATOM 2286 C CA . GLU A 1 286 ? -13.351 13.531 -24.826 1.00 41.03 286 GLU A CA 1
ATOM 2287 C C . GLU A 1 286 ? -12.246 13.259 -25.859 1.00 41.03 286 GLU A C 1
ATOM 2289 O O . GLU A 1 286 ? -12.534 12.770 -26.954 1.00 41.03 286 GLU A O 1
ATOM 2294 N N . THR A 1 287 ? -10.982 13.556 -25.542 1.00 40.06 287 THR A N 1
ATOM 2295 C CA . THR A 1 287 ? -9.855 13.296 -26.461 1.00 40.06 287 THR A CA 1
ATOM 2296 C C . THR A 1 287 ? -9.458 11.825 -26.530 1.00 40.06 287 THR A C 1
ATOM 2298 O O . THR A 1 287 ? -8.912 11.409 -27.546 1.00 40.06 287 THR A O 1
ATOM 2301 N N . TRP A 1 288 ? -9.788 11.030 -25.510 1.00 40.91 288 TRP A N 1
ATOM 2302 C CA . TRP A 1 288 ? -9.539 9.585 -25.482 1.00 40.91 288 TRP A CA 1
ATOM 2303 C C . TRP A 1 288 ? -10.679 8.749 -26.096 1.00 40.91 288 TRP A C 1
ATOM 2305 O O . TRP A 1 288 ? -10.509 7.556 -26.322 1.00 40.91 288 TRP A O 1
ATOM 2315 N N . TYR A 1 289 ? -11.824 9.369 -26.418 1.00 32.53 289 TYR A N 1
ATOM 2316 C CA . TYR A 1 289 ? -12.955 8.742 -27.125 1.00 32.53 289 TYR A CA 1
ATOM 2317 C C . TYR A 1 289 ? -12.994 9.050 -28.641 1.00 32.53 289 TYR A C 1
ATOM 2319 O O . TYR A 1 289 ? -14.021 8.827 -29.292 1.00 32.53 289 TYR A O 1
ATOM 2327 N N . ARG A 1 290 ? -11.892 9.544 -29.225 1.00 31.22 290 ARG A N 1
ATOM 2328 C CA . ARG A 1 290 ? -11.702 9.659 -30.682 1.00 31.22 290 ARG A CA 1
ATOM 2329 C C . ARG A 1 290 ? -10.560 8.797 -31.189 1.00 31.22 290 ARG A C 1
ATOM 2331 O O . ARG A 1 290 ? -9.482 8.834 -30.566 1.00 31.22 290 ARG A O 1
#